Protein AF-A0A8H3GK31-F1 (afdb_monomer)

Mean predicted aligned error: 11.99 Å

Foldseek 3Di:
DPPLVVQQDQDPLDDDPVDDPVVNVVSVVVVVVCPPDRDDSVVSCCVVCNCVNPCVPVLVCLQDDDQDPDDDDDDDDDPPDDPDPQFADHLASDGCSVNCVVVVVCCVPAVVDPVQDDPPPVVGGDPDDDQPDCRHVVVCVVVVVVSVSVVSVVVSVVLNCCLVPNDPVSVVVSVSDPDDD

Secondary structure (DSSP, 8-state):
--SSGGGTSPP--S--TTS-HHHHHHHHHHHHHTTT----HHHHHIIIIIIIIITTTTHHHHT-----------PPPPTTTS-----PPTTSS--HHHHHHHHHHHIIIIIS-TT---SS-GGG--------SIIIIIHHHHTTHHHHHHHHHHHHHHHHHHHHHS-HHHHHHTT-S----

Radius of gyration: 21.9 Å; Cα contacts (8 Å, |Δi|>4): 111; chains: 1; bounding box: 52×61×49 Å

Sequence (181 aa):
MKLLGKYTELFPTGSNPALSLTTLTQNQEIESALTGSEYNPLVRWIVLEGIDGWWAEERKEWTTCPQSTMGDKTDQKVLGLEKGPCKDLIGVPVCPYHWAQPSHQLLCDFIWRSNFVGVEDPEDAIYEIEINIPEYAGRIRNENMVEKQLAPGEIRLAEVLNAVLGSEEEKRSSGVLRGVY

Organism: NCBI:txid456999

InterPro domains:
  IPR008947 Phospholipase C/P1 nuclease domain superfamily [G3DSA:1.10.575.10] (19-176)

Solvent-accessible surface area (backbone atoms only — not comparable to full-atom values): 11446 Å² total; per-residue (Å²): 140,77,70,54,64,77,34,69,57,83,69,71,61,66,98,45,99,91,56,53,72,69,58,34,52,52,34,39,54,52,54,63,77,45,70,91,57,91,71,57,36,64,59,48,42,43,46,55,55,34,50,68,42,82,34,45,76,59,55,73,56,57,73,62,67,90,74,76,87,74,91,80,81,95,70,92,76,67,92,89,81,62,91,63,80,91,64,58,61,76,97,51,91,56,45,67,49,72,66,40,50,64,56,51,51,49,36,62,75,58,71,57,48,86,85,70,40,34,87,89,42,74,90,67,39,66,85,82,72,85,55,90,37,66,85,49,46,41,45,41,63,75,67,39,49,66,59,64,54,46,54,49,50,52,52,41,48,53,52,37,46,40,56,72,71,40,52,76,66,53,14,41,76,69,60,63,49,72,79,86,124

pLDDT: mean 75.87, std 15.31, range [31.84, 94.44]

Structure (mmCIF, N/CA/C/O backbone):
data_AF-A0A8H3GK31-F1
#
_entry.id   AF-A0A8H3GK31-F1
#
loop_
_atom_site.group_PDB
_atom_site.id
_atom_site.type_symbol
_atom_site.label_atom_id
_atom_site.label_alt_id
_atom_site.label_comp_id
_atom_site.label_asy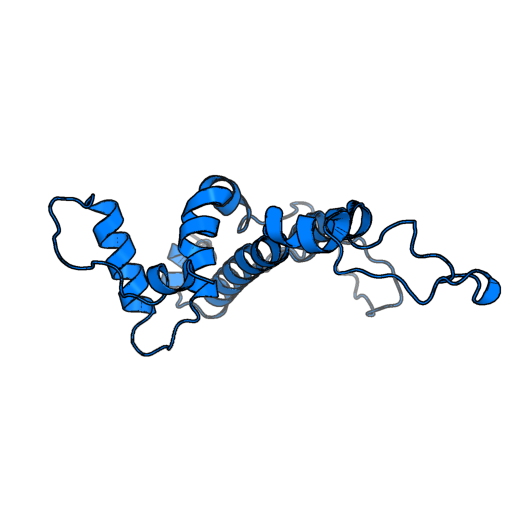m_id
_atom_site.label_entity_id
_atom_site.label_seq_id
_atom_site.pdbx_PDB_ins_code
_atom_site.Cartn_x
_atom_site.Cartn_y
_atom_site.Cartn_z
_atom_site.occupancy
_atom_site.B_iso_or_equiv
_atom_site.auth_seq_id
_atom_site.auth_comp_id
_atom_site.auth_asym_id
_atom_site.auth_atom_id
_atom_site.pdbx_PDB_model_num
ATOM 1 N N . MET A 1 1 ? 14.497 16.789 0.019 1.00 42.31 1 MET A N 1
ATOM 2 C CA . MET A 1 1 ? 14.682 16.439 1.448 1.00 42.31 1 MET A CA 1
ATOM 3 C C . MET A 1 1 ? 14.238 17.567 2.406 1.00 42.31 1 MET A C 1
ATOM 5 O O . MET A 1 1 ? 14.851 17.762 3.441 1.00 42.31 1 MET A O 1
ATOM 9 N N . LYS A 1 2 ? 13.162 18.311 2.085 1.00 45.69 2 LYS A N 1
ATOM 10 C CA . LYS A 1 2 ? 12.521 19.317 2.970 1.00 45.69 2 LYS A CA 1
ATOM 11 C C . LYS A 1 2 ? 11.151 18.862 3.505 1.00 45.69 2 LYS A C 1
ATOM 13 O O . LYS A 1 2 ? 10.568 19.543 4.334 1.00 45.69 2 LYS A O 1
ATOM 18 N N . LEU A 1 3 ? 10.647 17.721 3.028 1.00 50.72 3 LEU A N 1
ATOM 19 C CA . LEU A 1 3 ? 9.311 17.210 3.350 1.00 50.72 3 LEU A CA 1
ATOM 20 C C . LEU A 1 3 ? 9.258 16.423 4.669 1.00 50.72 3 LEU A C 1
ATOM 22 O O . LEU A 1 3 ? 8.179 16.259 5.212 1.00 50.72 3 LEU A O 1
ATOM 26 N N . LEU A 1 4 ? 10.399 15.981 5.210 1.00 53.44 4 LEU A N 1
ATOM 27 C CA . LEU A 1 4 ? 10.442 15.114 6.397 1.00 53.44 4 LEU A CA 1
ATOM 28 C C . LEU A 1 4 ? 10.096 15.839 7.710 1.00 53.44 4 LEU A C 1
ATOM 30 O O . LEU A 1 4 ? 9.585 15.194 8.614 1.00 53.44 4 LEU A O 1
ATOM 34 N N . GLY A 1 5 ? 10.301 17.160 7.803 1.00 60.50 5 GLY A N 1
ATOM 35 C CA . GLY A 1 5 ? 10.036 17.919 9.038 1.00 60.50 5 GLY A CA 1
ATOM 36 C C . GLY A 1 5 ? 8.556 17.943 9.445 1.00 60.50 5 GLY A C 1
ATOM 37 O O . GLY A 1 5 ? 8.234 17.814 10.619 1.00 60.50 5 GLY A O 1
ATOM 38 N N . LYS A 1 6 ? 7.640 17.997 8.465 1.00 68.31 6 LYS A N 1
ATOM 39 C CA . LYS A 1 6 ? 6.186 17.926 8.712 1.00 68.31 6 LYS A CA 1
ATOM 40 C C . LYS A 1 6 ? 5.778 16.596 9.361 1.00 68.31 6 LYS A C 1
ATOM 42 O O . LYS A 1 6 ? 4.775 16.538 10.061 1.00 68.31 6 LYS A O 1
ATOM 47 N N . TYR A 1 7 ? 6.549 15.535 9.123 1.00 73.50 7 TYR A N 1
ATOM 48 C CA . TYR A 1 7 ? 6.219 14.176 9.548 1.00 73.50 7 TYR A CA 1
ATOM 49 C C . TYR A 1 7 ? 7.059 13.690 10.740 1.00 73.50 7 TYR A C 1
ATOM 51 O O . TYR A 1 7 ? 6.991 12.520 11.106 1.00 73.50 7 TYR A O 1
ATOM 59 N N . THR A 1 8 ? 7.836 14.581 11.358 1.00 72.00 8 THR A N 1
ATOM 60 C CA . THR A 1 8 ? 8.562 14.324 12.614 1.00 72.00 8 THR A CA 1
ATOM 61 C C . THR A 1 8 ? 7.891 14.949 13.836 1.00 72.00 8 THR A C 1
ATOM 63 O O . THR A 1 8 ? 8.221 14.588 14.960 1.00 72.00 8 THR A O 1
ATOM 66 N N . GLU A 1 9 ? 6.981 15.904 13.640 1.00 75.06 9 GLU A N 1
ATOM 67 C CA . GLU A 1 9 ? 6.327 16.648 14.724 1.00 75.06 9 GLU A CA 1
ATOM 68 C C . GLU A 1 9 ? 5.040 15.961 15.181 1.00 75.06 9 GLU A C 1
ATOM 70 O O . GLU A 1 9 ? 4.323 15.414 14.350 1.00 75.06 9 GLU A O 1
ATOM 75 N N . LEU A 1 10 ? 4.737 16.016 16.484 1.00 75.12 10 LEU A N 1
ATOM 76 C CA . LEU A 1 10 ? 3.495 15.491 17.068 1.00 75.12 10 LEU A CA 1
ATOM 77 C C . LEU A 1 10 ? 2.260 16.195 16.491 1.00 75.12 10 LEU A C 1
ATOM 79 O O . LEU A 1 10 ? 2.274 17.404 16.241 1.00 75.12 10 LEU A O 1
ATOM 83 N N . PHE A 1 11 ? 1.159 15.458 16.339 1.00 75.00 11 PHE A N 1
ATOM 84 C CA . PHE A 1 11 ? -0.098 16.043 15.906 1.00 75.00 11 PHE A CA 1
ATOM 85 C C . PHE A 1 11 ? -0.670 16.912 17.024 1.00 75.00 11 PHE A C 1
ATOM 87 O O . PHE A 1 11 ? -0.533 16.594 18.208 1.00 75.00 11 PHE A O 1
ATOM 94 N N . PRO A 1 12 ? -1.371 17.998 16.670 1.00 77.56 12 PRO A N 1
ATOM 95 C CA . PRO A 1 12 ? -2.138 18.753 17.642 1.00 77.56 12 PRO A CA 1
ATOM 96 C C . PRO A 1 12 ? -3.263 17.874 18.210 1.00 77.56 12 PRO A C 1
ATOM 98 O O . PRO A 1 12 ? -4.244 17.578 17.526 1.00 77.56 12 PRO A O 1
ATOM 101 N N . THR A 1 13 ? -3.106 17.474 19.472 1.00 75.75 13 THR A N 1
ATOM 102 C CA . THR A 1 13 ? -4.090 16.718 20.273 1.00 75.75 13 THR A CA 1
ATOM 103 C C . THR A 1 13 ? -4.895 17.607 21.226 1.00 75.75 13 THR A C 1
ATOM 105 O O . THR A 1 13 ? -5.870 17.155 21.830 1.00 75.75 13 THR A O 1
ATOM 108 N N . GLY A 1 14 ? -4.499 18.877 21.362 1.00 73.38 14 GLY A N 1
ATOM 109 C CA . GLY A 1 14 ? -5.204 19.896 22.139 1.00 73.38 14 GLY A CA 1
ATOM 110 C C . GLY A 1 14 ? -6.331 20.564 21.349 1.00 73.38 14 GLY A C 1
ATOM 111 O O . GLY A 1 14 ? -6.287 20.642 20.121 1.00 73.38 14 GLY A O 1
ATOM 112 N N . SER A 1 15 ? -7.336 21.083 22.059 1.00 65.19 15 SER A N 1
ATOM 113 C CA . SER A 1 15 ? -8.441 21.836 21.464 1.00 65.19 15 SER A CA 1
ATOM 114 C C . SER A 1 15 ? -7.919 23.064 20.709 1.00 65.19 15 SER A C 1
ATOM 116 O O . SER A 1 15 ? -7.432 24.027 21.299 1.00 65.19 15 SER A O 1
ATOM 118 N N . ASN A 1 16 ? -8.022 23.026 19.380 1.00 70.88 16 ASN A N 1
ATOM 119 C CA . ASN A 1 16 ? -7.615 24.108 18.490 1.00 70.88 16 ASN A CA 1
ATOM 120 C C . ASN A 1 16 ? -8.837 24.574 17.681 1.00 70.88 16 ASN A C 1
ATOM 122 O O . ASN A 1 16 ? -9.458 23.740 17.022 1.00 70.88 16 ASN A O 1
ATOM 126 N N . PRO A 1 17 ? -9.181 25.876 17.677 1.00 67.31 17 PRO A N 1
ATOM 127 C CA . PRO A 1 17 ? -10.322 26.396 16.918 1.00 67.31 17 PRO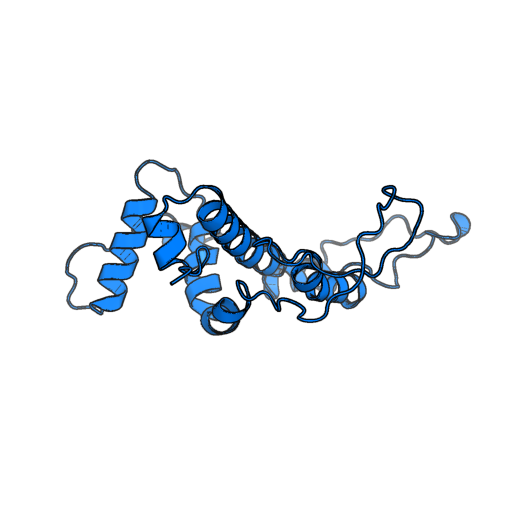 A CA 1
ATOM 128 C C . PRO A 1 17 ? -10.220 26.191 15.396 1.00 67.31 17 PRO A C 1
ATOM 130 O O . PRO A 1 17 ? -11.216 26.357 14.699 1.00 67.31 17 PRO A O 1
ATOM 133 N N . ALA A 1 18 ? -9.046 25.828 14.874 1.00 70.19 18 ALA A N 1
ATOM 134 C CA . ALA A 1 18 ? -8.838 25.513 13.461 1.00 70.19 18 ALA A CA 1
ATOM 135 C C . ALA A 1 18 ? -9.099 24.037 13.087 1.00 70.19 18 ALA A C 1
ATOM 137 O O . ALA A 1 18 ? -9.086 23.712 11.901 1.00 70.19 18 ALA A O 1
ATOM 138 N N . LEU A 1 19 ? -9.303 23.137 14.058 1.00 73.56 19 LEU A N 1
ATOM 139 C CA . LEU A 1 19 ? -9.471 21.699 13.815 1.00 73.56 19 LEU A CA 1
ATOM 140 C C . LEU A 1 19 ? -10.919 21.260 14.025 1.00 73.56 19 LEU A C 1
ATOM 142 O O . LEU A 1 19 ? -11.575 21.649 14.990 1.00 73.56 19 LEU A O 1
ATOM 146 N N . SER A 1 20 ? -11.407 20.403 13.126 1.00 83.00 20 SER A N 1
ATOM 147 C CA . SER A 1 20 ? -12.697 19.739 13.308 1.00 83.00 20 SER A CA 1
ATOM 148 C C . SER A 1 20 ? -12.630 18.745 14.474 1.00 83.00 20 SER A C 1
ATOM 150 O O . SER A 1 20 ? -11.572 18.171 14.746 1.00 83.00 20 SER A O 1
ATOM 152 N N . LEU A 1 21 ? -13.760 18.509 15.148 1.00 81.50 21 LEU A N 1
ATOM 153 C CA . LEU A 1 21 ? -13.832 17.559 16.265 1.00 81.50 21 LEU A CA 1
ATOM 154 C C . LEU A 1 21 ? -13.406 16.143 15.842 1.00 81.50 21 LEU A C 1
ATOM 156 O O . LEU A 1 21 ? -12.695 15.476 16.581 1.00 81.50 21 LEU A O 1
ATOM 160 N N . THR A 1 22 ? -13.769 15.719 14.629 1.00 81.12 22 THR A N 1
ATOM 161 C CA . THR A 1 22 ? -13.378 14.420 14.064 1.00 81.12 22 THR A CA 1
ATOM 162 C C . THR A 1 22 ? -11.870 14.309 13.859 1.00 81.12 22 THR A C 1
ATOM 164 O O . THR A 1 22 ? -11.279 13.296 14.217 1.00 81.12 22 THR A O 1
ATOM 167 N N . THR A 1 23 ? -11.228 15.366 13.354 1.00 81.25 23 THR A N 1
ATOM 168 C CA . THR A 1 23 ? -9.765 15.401 13.190 1.00 81.25 23 THR A CA 1
ATOM 169 C C . THR A 1 23 ? -9.053 15.401 14.542 1.00 81.25 23 THR A C 1
ATOM 171 O O . THR A 1 23 ? -8.000 14.790 14.685 1.00 81.25 23 THR A O 1
ATOM 174 N N . LEU A 1 24 ? -9.624 16.064 15.552 1.00 82.88 24 LEU A N 1
ATOM 175 C CA . LEU A 1 24 ? -9.059 16.079 16.899 1.00 82.88 24 LEU A CA 1
ATOM 176 C C . LEU A 1 24 ? -9.078 14.683 17.533 1.00 82.88 24 LEU A C 1
ATOM 178 O O . LEU A 1 24 ? -8.056 14.250 18.058 1.00 82.88 24 LEU A O 1
ATOM 182 N N . THR A 1 25 ? -10.210 13.979 17.456 1.00 82.50 25 THR A N 1
ATOM 183 C CA . THR A 1 25 ? -10.335 12.607 17.969 1.00 82.50 25 THR A CA 1
ATOM 184 C C . THR A 1 25 ? -9.378 11.663 17.249 1.00 82.50 25 THR A C 1
ATOM 186 O O . THR A 1 25 ? -8.636 10.941 17.905 1.00 82.50 25 THR A O 1
ATOM 189 N N . GLN A 1 26 ? -9.299 11.749 15.919 1.00 81.31 26 GLN A N 1
ATOM 190 C CA . GLN A 1 26 ? -8.356 10.960 15.127 1.00 81.31 26 GLN A CA 1
ATOM 191 C C . GLN A 1 26 ? -6.899 11.219 15.540 1.00 81.31 26 GLN A C 1
ATOM 193 O O . GLN A 1 26 ? -6.144 10.279 15.767 1.00 81.31 26 GLN A O 1
ATOM 198 N N . ASN A 1 27 ? -6.493 12.484 15.691 1.00 82.62 27 ASN A N 1
ATOM 199 C CA . ASN A 1 27 ? -5.135 12.825 16.124 1.00 82.62 27 ASN A CA 1
ATOM 200 C C . ASN A 1 27 ? -4.825 12.277 17.522 1.00 82.62 27 ASN A C 1
ATOM 202 O O . ASN A 1 27 ? -3.707 11.837 17.770 1.00 82.62 27 ASN A O 1
ATOM 206 N N . GLN A 1 28 ? -5.795 12.318 18.438 1.00 83.56 28 GLN A N 1
ATOM 207 C CA . GLN A 1 28 ? -5.643 11.767 19.785 1.00 83.56 28 GLN A CA 1
ATOM 208 C C . GLN A 1 28 ? -5.476 10.248 19.756 1.00 83.56 28 GLN A C 1
ATOM 210 O O . GLN A 1 28 ? -4.584 9.734 20.425 1.00 83.56 28 GLN A O 1
ATOM 215 N N . GLU A 1 29 ? -6.286 9.546 18.964 1.00 81.19 29 GLU A N 1
ATOM 216 C CA . GLU A 1 29 ? -6.174 8.098 18.777 1.00 81.19 29 GLU A CA 1
ATOM 217 C C . GLU A 1 29 ? -4.809 7.726 18.198 1.00 81.19 29 GLU A C 1
ATOM 219 O O . GLU A 1 29 ? -4.110 6.899 18.787 1.00 81.19 29 GLU A O 1
ATOM 224 N N . ILE A 1 30 ? -4.387 8.406 17.125 1.00 76.12 30 ILE A N 1
ATOM 225 C CA . ILE A 1 30 ? -3.070 8.209 16.518 1.00 76.12 30 ILE A CA 1
ATOM 226 C C . ILE A 1 30 ? -1.982 8.433 17.573 1.00 76.12 30 ILE A C 1
ATOM 228 O O . ILE A 1 30 ? -1.264 7.500 17.901 1.00 76.12 30 ILE A O 1
ATOM 232 N N . GLU A 1 31 ? -1.880 9.612 18.188 1.00 79.88 31 GLU A N 1
ATOM 233 C CA . GLU A 1 31 ? -0.788 9.898 19.134 1.00 79.88 31 GLU A CA 1
ATOM 234 C C . GLU A 1 31 ? -0.810 9.004 20.392 1.00 79.88 31 GLU A C 1
ATOM 236 O O . GLU A 1 31 ? 0.246 8.677 20.942 1.00 79.88 31 GLU A O 1
ATOM 241 N N . SER A 1 32 ? -1.986 8.534 20.827 1.00 82.38 32 SER A N 1
ATOM 242 C CA . SER A 1 32 ? -2.095 7.571 21.932 1.00 82.38 32 SER A CA 1
ATOM 243 C C . SER A 1 32 ? -1.496 6.207 21.581 1.00 82.38 32 SER A C 1
ATOM 245 O O . SER A 1 32 ? -0.787 5.622 22.400 1.00 82.38 32 SER A O 1
ATOM 247 N N . ALA A 1 33 ? -1.696 5.741 20.345 1.00 71.81 33 ALA A N 1
ATOM 248 C CA . ALA A 1 33 ? -1.100 4.510 19.835 1.00 71.81 33 ALA A CA 1
ATOM 249 C C . ALA A 1 33 ? 0.413 4.645 19.577 1.00 71.81 33 ALA A C 1
ATOM 251 O O . ALA A 1 33 ? 1.114 3.639 19.496 1.00 71.81 33 ALA A O 1
ATOM 252 N N . LEU A 1 34 ? 0.924 5.877 19.465 1.00 72.50 34 LEU A N 1
ATOM 253 C CA . LEU A 1 34 ? 2.320 6.179 19.127 1.00 72.50 34 LEU A CA 1
ATOM 254 C C . LEU A 1 34 ? 3.216 6.493 20.339 1.00 72.50 34 LEU A C 1
ATOM 256 O O . LEU A 1 34 ? 4.420 6.725 20.181 1.00 72.50 34 LEU A O 1
ATOM 260 N N . THR A 1 35 ? 2.666 6.503 21.557 1.00 63.25 35 THR A N 1
ATOM 261 C CA . THR A 1 35 ? 3.405 6.917 22.760 1.00 63.25 35 THR A CA 1
ATOM 262 C C . THR A 1 35 ? 4.571 5.960 23.063 1.00 63.25 35 THR A C 1
ATOM 264 O O . THR A 1 35 ? 4.364 4.811 23.441 1.00 63.25 35 THR A O 1
ATOM 267 N N . GLY A 1 36 ? 5.815 6.448 22.937 1.00 62.69 36 GLY A N 1
ATOM 268 C CA . GLY A 1 36 ? 7.044 5.712 23.287 1.00 62.69 36 GLY A CA 1
ATOM 269 C C . GLY A 1 36 ? 7.791 5.054 22.119 1.00 62.69 36 GLY A C 1
ATOM 270 O O . GLY A 1 36 ? 8.854 4.477 22.339 1.00 62.69 36 GLY A O 1
ATOM 271 N N . SER A 1 37 ? 7.284 5.163 20.888 1.00 60.09 37 SER A N 1
ATOM 272 C CA . SER A 1 37 ? 7.971 4.692 19.677 1.00 60.09 37 SER A CA 1
ATOM 273 C C . SER A 1 37 ? 8.587 5.852 18.888 1.00 60.09 37 SER A C 1
ATOM 275 O O . SER A 1 37 ? 7.906 6.838 18.614 1.00 60.09 37 SER A O 1
ATOM 277 N N . GLU A 1 38 ? 9.859 5.742 18.485 1.00 63.44 38 GLU A N 1
ATOM 278 C CA . GLU A 1 38 ? 10.446 6.645 17.485 1.00 63.44 38 GLU A CA 1
ATOM 279 C C . GLU A 1 38 ? 9.815 6.339 16.126 1.00 63.44 38 GLU A C 1
ATOM 281 O O . GLU A 1 38 ? 10.217 5.407 15.426 1.00 63.44 38 GLU A O 1
ATOM 286 N N . TYR A 1 39 ? 8.774 7.085 15.762 1.00 64.56 39 TYR A N 1
ATOM 287 C CA . TYR A 1 39 ? 8.126 6.853 14.483 1.00 64.56 39 TYR A CA 1
ATOM 288 C C . TYR A 1 39 ? 9.002 7.344 13.336 1.00 64.56 39 TYR A C 1
ATOM 290 O O . TYR A 1 39 ? 9.454 8.491 13.306 1.00 64.56 39 TYR A O 1
ATOM 298 N N . ASN A 1 40 ? 9.212 6.463 12.360 1.00 75.75 40 ASN A N 1
ATOM 299 C CA . ASN A 1 40 ? 9.896 6.819 11.131 1.00 75.75 40 ASN A CA 1
ATOM 300 C C . ASN A 1 40 ? 9.014 7.824 10.360 1.00 75.75 40 ASN A C 1
ATOM 302 O O . ASN A 1 40 ? 7.846 7.520 10.093 1.00 75.75 40 ASN A O 1
ATOM 306 N N . PRO A 1 41 ? 9.545 8.993 9.961 1.00 83.12 41 PRO A N 1
ATOM 307 C CA . PRO A 1 41 ? 8.801 9.998 9.198 1.00 83.12 41 PRO A CA 1
ATOM 308 C C . PRO A 1 41 ? 8.114 9.458 7.937 1.00 83.12 41 PRO A C 1
ATOM 310 O O . PRO A 1 41 ? 7.099 10.003 7.508 1.00 83.12 41 PRO A O 1
ATOM 313 N N . LEU A 1 42 ? 8.646 8.379 7.353 1.00 83.88 42 LEU A N 1
ATOM 314 C CA . LEU A 1 42 ? 8.030 7.678 6.232 1.00 83.88 42 LEU A CA 1
ATOM 315 C C . LEU A 1 42 ? 6.663 7.091 6.599 1.00 83.88 42 LEU A C 1
ATOM 317 O O . LEU A 1 42 ? 5.711 7.280 5.852 1.00 83.88 42 LEU A O 1
ATOM 321 N N . VAL A 1 43 ? 6.536 6.425 7.748 1.00 83.56 43 VAL A N 1
ATOM 322 C CA . VAL A 1 43 ? 5.270 5.785 8.144 1.00 83.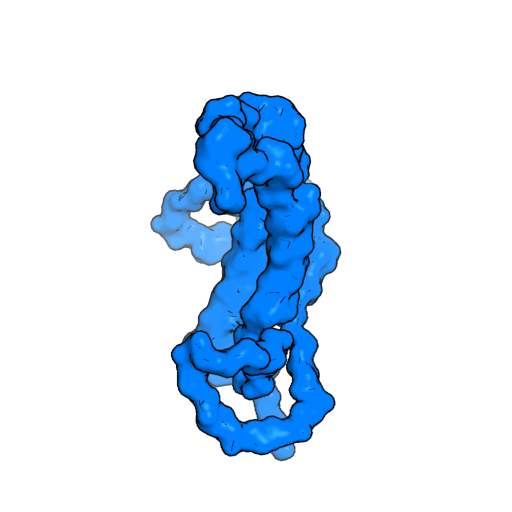56 43 VAL A CA 1
ATOM 323 C C . VAL A 1 43 ? 4.202 6.849 8.372 1.00 83.56 43 VAL A C 1
ATOM 325 O O . VAL A 1 43 ? 3.084 6.733 7.882 1.00 83.56 43 VAL A O 1
ATOM 328 N N . ARG A 1 44 ? 4.561 7.953 9.034 1.00 83.44 44 ARG A N 1
ATOM 329 C CA . ARG A 1 44 ? 3.631 9.066 9.257 1.00 83.44 44 ARG A CA 1
ATOM 330 C C . ARG A 1 44 ? 3.192 9.727 7.950 1.00 83.44 44 ARG A C 1
ATOM 332 O O . ARG A 1 44 ? 2.031 10.104 7.815 1.00 83.44 44 ARG A O 1
ATOM 339 N N . TRP A 1 45 ? 4.098 9.843 6.982 1.00 87.19 45 TRP A N 1
ATOM 340 C CA . TRP A 1 45 ? 3.757 10.314 5.643 1.00 87.19 45 TRP A CA 1
ATOM 341 C C . TRP A 1 45 ? 2.792 9.361 4.921 1.00 87.19 45 TRP A C 1
ATOM 343 O O . TRP A 1 45 ? 1.796 9.825 4.368 1.00 87.19 45 TRP A O 1
ATOM 353 N N . ILE A 1 46 ? 3.033 8.046 4.989 1.00 89.56 46 ILE A N 1
ATOM 354 C CA . ILE A 1 46 ? 2.150 7.021 4.409 1.00 89.56 46 ILE A CA 1
ATOM 355 C C . ILE A 1 46 ? 0.755 7.080 5.034 1.00 89.56 46 ILE A C 1
ATOM 357 O O . ILE A 1 46 ? -0.230 7.047 4.302 1.00 89.56 46 ILE A O 1
ATOM 361 N N . VAL A 1 47 ? 0.650 7.193 6.361 1.00 86.69 47 VAL A N 1
ATOM 362 C CA . VAL A 1 47 ? -0.645 7.256 7.055 1.00 86.69 47 VAL A CA 1
ATOM 363 C C . VAL A 1 47 ? -1.429 8.501 6.636 1.00 86.69 47 VAL A C 1
ATOM 365 O O . VAL A 1 47 ? -2.560 8.379 6.176 1.00 86.69 47 VAL A O 1
ATOM 368 N N . LEU A 1 48 ? -0.822 9.689 6.724 1.00 85.06 48 LEU A N 1
ATOM 369 C CA . LEU A 1 48 ? -1.538 10.944 6.475 1.00 85.06 48 LEU A CA 1
ATOM 370 C C . LEU A 1 48 ? -1.854 11.193 5.003 1.00 85.06 48 LEU A C 1
ATOM 372 O O . LEU A 1 48 ? -2.982 11.520 4.653 1.00 85.06 48 LEU A O 1
ATOM 376 N N . GLU A 1 49 ? -0.833 11.135 4.151 1.00 90.12 49 GLU A N 1
ATOM 377 C CA . GLU A 1 49 ? -0.966 11.537 2.751 1.00 90.12 49 GLU A CA 1
ATOM 378 C C . GLU A 1 49 ? -1.440 10.354 1.898 1.00 90.12 49 GLU A C 1
ATOM 380 O O . GLU A 1 49 ? -2.184 10.538 0.937 1.00 90.12 49 GLU A O 1
ATOM 385 N N . GLY A 1 50 ? -1.051 9.132 2.273 1.00 91.62 50 GLY A N 1
ATOM 386 C CA . GLY A 1 50 ? -1.451 7.902 1.598 1.00 91.62 50 GLY A CA 1
ATOM 387 C C . GLY A 1 50 ? -2.806 7.384 2.075 1.00 91.62 50 GLY A C 1
ATOM 388 O O . GLY A 1 50 ? -3.801 7.521 1.369 1.00 91.62 50 GLY A O 1
ATOM 389 N N . ILE A 1 51 ? -2.848 6.761 3.256 1.00 90.94 51 ILE A N 1
ATOM 390 C CA . ILE A 1 51 ? -4.014 6.018 3.769 1.00 90.94 51 ILE A CA 1
ATOM 391 C C . ILE A 1 51 ? -5.223 6.936 3.977 1.00 90.94 51 ILE A C 1
ATOM 393 O O . ILE A 1 51 ? -6.321 6.606 3.532 1.00 90.94 51 ILE A O 1
ATOM 397 N N . ASP A 1 52 ? -5.028 8.081 4.628 1.00 86.00 52 ASP A N 1
ATOM 398 C CA . ASP A 1 52 ? -6.091 9.060 4.884 1.00 86.00 52 ASP A CA 1
ATOM 399 C C . ASP A 1 52 ? -6.273 10.081 3.753 1.00 86.00 52 ASP A C 1
ATOM 401 O O . ASP A 1 52 ? -7.279 10.792 3.721 1.00 86.00 52 ASP A O 1
ATOM 405 N N . GLY A 1 53 ? -5.332 10.132 2.810 1.00 90.19 53 GLY A N 1
ATOM 406 C CA . GLY A 1 53 ? -5.368 11.009 1.645 1.00 90.19 53 GLY A CA 1
ATOM 407 C C . GLY A 1 53 ? -5.700 10.248 0.365 1.00 90.19 53 GLY A C 1
ATOM 408 O O . GLY A 1 53 ? -6.859 9.939 0.085 1.00 90.19 53 GLY A O 1
ATOM 409 N N . TRP A 1 54 ? -4.677 9.969 -0.444 1.00 92.06 54 TRP A N 1
ATOM 410 C CA . TRP A 1 54 ? -4.816 9.454 -1.812 1.00 92.06 54 TRP A CA 1
ATOM 411 C C . TRP A 1 54 ? -5.574 8.129 -1.919 1.00 92.06 54 TRP A C 1
ATOM 413 O O . TRP A 1 54 ? -6.184 7.862 -2.951 1.00 92.06 54 TRP A O 1
ATOM 423 N N . TRP A 1 55 ? -5.535 7.299 -0.878 1.00 94.25 55 TRP A N 1
ATOM 424 C CA . TRP A 1 55 ? -6.104 5.951 -0.872 1.00 94.25 55 TRP A CA 1
ATOM 425 C C . TRP A 1 55 ? -7.304 5.797 0.063 1.00 94.25 55 TRP A C 1
ATOM 427 O O . TRP A 1 55 ? -7.748 4.674 0.306 1.00 94.25 55 TRP A O 1
ATOM 437 N N . ALA A 1 56 ? -7.854 6.904 0.564 1.00 89.69 56 ALA A N 1
ATOM 438 C CA . ALA A 1 56 ? -8.923 6.893 1.558 1.00 89.69 56 ALA A CA 1
ATOM 439 C C . ALA A 1 56 ? -10.170 6.105 1.120 1.00 89.69 56 ALA A C 1
ATOM 441 O O . ALA A 1 56 ? -10.810 5.467 1.964 1.00 89.69 56 ALA A O 1
ATOM 442 N N . GLU A 1 57 ? -10.496 6.132 -0.178 1.00 90.06 57 GLU A N 1
ATOM 443 C CA . GLU A 1 57 ? -11.631 5.394 -0.745 1.00 90.06 57 GLU A CA 1
ATOM 444 C C . GLU A 1 57 ? -11.319 3.911 -0.971 1.00 90.06 57 GLU A C 1
ATOM 446 O O . GLU A 1 57 ? -12.130 3.057 -0.621 1.00 90.06 57 GLU A O 1
ATOM 451 N N . GLU A 1 58 ? -10.124 3.591 -1.472 1.00 89.94 58 GLU A N 1
ATOM 452 C CA . GLU A 1 58 ? -9.699 2.207 -1.729 1.00 89.94 58 GLU A CA 1
ATOM 453 C C . GLU A 1 58 ? -9.497 1.403 -0.439 1.00 89.94 58 GLU A C 1
ATOM 455 O O . GLU A 1 58 ? -9.694 0.189 -0.412 1.00 89.94 58 GLU A O 1
ATOM 460 N N . ARG A 1 59 ? -9.132 2.079 0.656 1.00 87.38 59 ARG A N 1
ATOM 461 C CA . ARG A 1 59 ? -8.875 1.468 1.965 1.00 87.38 59 ARG A CA 1
ATOM 462 C C . ARG A 1 59 ? -9.993 0.539 2.438 1.00 87.38 59 ARG A C 1
ATOM 464 O O . ARG A 1 59 ? -9.701 -0.470 3.071 1.00 87.38 59 ARG A O 1
ATOM 471 N N . LYS A 1 60 ? -11.258 0.866 2.148 1.00 83.94 60 LYS A N 1
ATOM 472 C CA . LYS A 1 60 ? -12.423 0.065 2.574 1.00 83.94 60 LYS A CA 1
ATOM 473 C C . LYS A 1 60 ? -12.404 -1.346 1.977 1.00 83.94 60 LYS A C 1
ATOM 475 O O . LYS A 1 60 ? -12.918 -2.281 2.579 1.00 83.94 60 LYS A O 1
ATOM 480 N N . GLU A 1 61 ? -11.805 -1.499 0.802 1.00 86.25 61 GLU A N 1
ATOM 481 C CA . GLU A 1 61 ? -11.735 -2.769 0.083 1.00 86.25 61 GLU A CA 1
ATOM 482 C C . GLU A 1 61 ? -10.514 -3.597 0.500 1.00 86.25 61 GLU A C 1
ATOM 484 O O . GLU A 1 61 ? -10.500 -4.810 0.311 1.00 86.25 61 GLU A O 1
ATOM 489 N N . TRP A 1 62 ? -9.494 -2.982 1.110 1.00 87.19 62 TRP A N 1
ATOM 490 C CA . TRP A 1 62 ? -8.235 -3.660 1.440 1.00 87.19 62 TRP A CA 1
ATOM 491 C C . TRP A 1 62 ? -8.388 -4.800 2.445 1.00 87.19 62 TRP A C 1
ATOM 493 O O . TRP A 1 62 ? -7.638 -5.776 2.354 1.00 87.19 62 TRP A O 1
ATOM 503 N N . THR A 1 63 ? -9.347 -4.662 3.359 1.00 82.56 63 THR A N 1
ATOM 504 C CA . THR 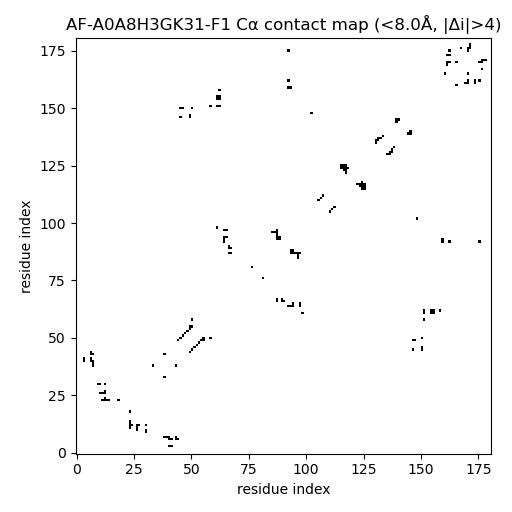A 1 63 ? -9.716 -5.623 4.408 1.00 82.56 63 THR A CA 1
ATOM 505 C C . THR A 1 63 ? -10.780 -6.620 3.947 1.00 82.56 63 THR A C 1
ATOM 507 O O . THR A 1 63 ? -11.045 -7.632 4.592 1.00 82.56 63 THR A O 1
ATOM 510 N N . THR A 1 64 ? -11.409 -6.377 2.793 1.00 82.94 64 THR A N 1
ATOM 511 C CA . THR A 1 64 ? -12.487 -7.241 2.318 1.00 82.94 64 THR A CA 1
ATOM 512 C C . THR A 1 64 ? -11.920 -8.582 1.865 1.00 82.94 64 THR A C 1
ATOM 514 O O . THR A 1 64 ? -11.005 -8.653 1.044 1.00 82.94 64 THR A O 1
ATOM 517 N N . CYS A 1 65 ? -12.510 -9.663 2.373 1.00 77.12 65 CYS A N 1
ATOM 518 C CA . CYS A 1 65 ? -12.284 -10.995 1.845 1.00 77.12 65 CYS A CA 1
ATOM 519 C C . CYS A 1 65 ? -13.576 -11.599 1.270 1.00 77.12 65 CYS A C 1
ATOM 521 O O . CYS A 1 65 ? -14.527 -11.850 2.022 1.00 77.12 65 CYS A O 1
ATOM 523 N N . PRO A 1 66 ? -13.613 -11.917 -0.037 1.00 74.44 66 PRO A N 1
ATOM 524 C CA . PRO A 1 66 ? -14.706 -12.680 -0.617 1.00 74.44 66 PRO A CA 1
ATOM 525 C C . PRO A 1 66 ? -14.618 -14.143 -0.157 1.00 74.44 66 PRO A C 1
ATOM 527 O O . PRO A 1 66 ? -13.893 -14.956 -0.726 1.00 74.44 66 PRO A O 1
ATOM 530 N N . GLN A 1 67 ? -15.376 -14.505 0.880 1.00 62.38 67 GLN A N 1
ATOM 531 C CA . GLN A 1 67 ? -15.522 -15.905 1.283 1.00 62.38 67 GLN A CA 1
ATOM 532 C C . GLN A 1 67 ? -16.272 -16.664 0.179 1.00 62.38 67 GLN A C 1
ATOM 534 O O . GLN A 1 67 ? -17.457 -16.423 -0.066 1.00 62.38 67 GLN A O 1
ATOM 539 N N . SER A 1 68 ? -15.582 -17.576 -0.511 1.00 48.81 68 SER A N 1
ATOM 540 C CA . SER A 1 68 ? -16.197 -18.413 -1.540 1.00 48.81 68 SER A CA 1
ATOM 541 C C . SER A 1 68 ? -17.199 -19.366 -0.884 1.00 48.81 68 SER A C 1
ATOM 543 O O . SER A 1 68 ? -16.827 -20.297 -0.174 1.00 48.81 68 SER A O 1
ATOM 545 N N . THR A 1 69 ? -18.490 -19.130 -1.098 1.00 46.72 69 THR A N 1
ATOM 546 C CA . THR A 1 69 ? -19.539 -20.076 -0.717 1.00 46.72 69 THR A CA 1
ATOM 547 C C . THR A 1 69 ? -19.726 -21.064 -1.858 1.00 46.72 69 THR A C 1
ATOM 549 O O . THR A 1 69 ? -20.478 -20.772 -2.771 1.00 46.72 69 THR A O 1
ATOM 552 N N . MET A 1 70 ? -19.035 -22.209 -1.828 1.00 40.25 70 MET A N 1
ATOM 553 C CA . MET A 1 70 ? -19.514 -23.501 -2.357 1.00 40.25 70 MET A CA 1
ATOM 554 C C . MET A 1 70 ? -18.606 -24.626 -1.848 1.00 40.25 70 MET A C 1
ATOM 556 O O . MET A 1 70 ? -17.385 -24.558 -1.973 1.00 40.25 70 MET A O 1
ATOM 560 N N . GLY A 1 71 ? -19.216 -25.649 -1.246 1.00 49.66 71 GLY A N 1
ATOM 561 C CA . GLY A 1 71 ? -18.504 -26.816 -0.740 1.00 49.66 71 GLY A CA 1
ATOM 562 C C . GLY A 1 71 ? -17.975 -27.701 -1.862 1.00 49.66 71 GLY A C 1
ATOM 563 O O . GLY A 1 71 ? -18.666 -27.897 -2.853 1.00 49.66 71 GLY A O 1
ATOM 564 N N . ASP A 1 72 ? -16.788 -28.272 -1.678 1.00 40.22 72 ASP A N 1
ATOM 565 C CA . ASP A 1 72 ? -16.535 -29.668 -2.029 1.00 40.22 72 ASP A CA 1
ATOM 566 C C . ASP A 1 72 ? -15.264 -30.178 -1.325 1.00 40.22 72 ASP A C 1
ATOM 568 O O . ASP A 1 72 ? -14.274 -29.462 -1.196 1.00 40.22 72 ASP A O 1
ATOM 572 N N . LYS A 1 73 ? -15.401 -31.417 -0.855 1.00 45.31 73 LYS A N 1
ATOM 573 C CA . LYS A 1 73 ? -14.473 -32.441 -0.343 1.00 45.31 73 LYS A CA 1
ATOM 574 C C . LYS A 1 73 ? -13.104 -32.082 0.254 1.00 45.31 73 LYS A C 1
ATOM 576 O O . LYS A 1 73 ? -12.228 -31.453 -0.330 1.00 45.31 73 LYS A O 1
ATOM 581 N N . THR A 1 74 ? -12.908 -32.680 1.428 1.00 43.31 74 THR A N 1
ATOM 582 C CA . THR A 1 74 ? -11.639 -32.937 2.108 1.00 43.31 74 THR A CA 1
ATOM 583 C C . THR A 1 74 ? -10.747 -33.863 1.279 1.00 43.31 74 THR A C 1
ATOM 585 O O . THR A 1 74 ? -10.764 -35.075 1.482 1.00 43.31 74 THR A O 1
ATOM 588 N N . ASP A 1 75 ? -9.934 -33.297 0.396 1.00 46.47 75 ASP A N 1
ATOM 589 C CA . ASP A 1 75 ? -8.795 -34.008 -0.182 1.00 46.47 75 ASP A CA 1
ATOM 590 C C . ASP A 1 75 ? -7.516 -33.516 0.507 1.00 46.47 75 ASP A C 1
ATOM 592 O O . ASP A 1 75 ? -7.172 -32.331 0.460 1.00 46.47 75 ASP A O 1
ATOM 596 N N . GLN A 1 76 ? -6.822 -34.424 1.199 1.00 50.56 76 GLN A N 1
ATOM 597 C CA . GLN A 1 76 ? -5.487 -34.162 1.733 1.00 50.56 76 GLN A CA 1
ATOM 598 C C . GLN A 1 76 ? -4.536 -33.891 0.564 1.00 50.56 76 GLN A C 1
ATOM 600 O O . GLN A 1 76 ? -4.304 -34.764 -0.268 1.00 50.56 76 GLN A O 1
ATOM 605 N N . LYS A 1 77 ? -3.972 -32.681 0.511 1.00 50.97 77 LYS A N 1
ATOM 606 C CA . LYS A 1 77 ? -3.009 -32.277 -0.518 1.00 50.97 77 LYS A CA 1
ATOM 607 C C . LYS A 1 77 ? -1.590 -32.294 0.028 1.00 50.97 77 LYS A C 1
ATOM 609 O O . LYS A 1 77 ? -1.321 -31.765 1.105 1.00 50.97 77 LYS A O 1
ATOM 614 N N . VAL A 1 78 ? -0.681 -32.870 -0.752 1.00 54.75 78 VAL A N 1
ATOM 615 C CA . VAL A 1 78 ? 0.767 -32.797 -0.530 1.00 54.75 78 VAL A CA 1
ATOM 616 C C . VAL A 1 78 ? 1.272 -31.468 -1.099 1.00 54.75 78 VAL A C 1
ATOM 618 O O . VAL A 1 78 ? 1.005 -31.144 -2.257 1.00 54.75 78 VAL A O 1
ATOM 621 N N . LEU A 1 79 ? 1.985 -30.682 -0.288 1.00 50.97 79 LEU A N 1
ATOM 622 C CA . LEU A 1 79 ? 2.555 -29.397 -0.708 1.00 50.97 79 LEU A CA 1
ATOM 623 C C . LEU A 1 79 ? 3.522 -29.596 -1.891 1.00 50.97 79 LEU A C 1
ATOM 625 O O . LEU A 1 79 ? 4.533 -30.281 -1.757 1.00 50.97 79 LEU A O 1
ATOM 629 N N . GLY A 1 80 ? 3.221 -28.969 -3.034 1.00 56.00 80 GLY A N 1
ATOM 630 C CA . GLY A 1 80 ? 4.169 -28.773 -4.142 1.00 56.00 80 GLY A CA 1
ATOM 631 C C . GLY A 1 80 ? 4.087 -29.732 -5.337 1.00 56.00 80 GLY A C 1
ATOM 632 O O . GLY A 1 80 ? 4.807 -29.505 -6.303 1.00 56.00 80 GLY A O 1
ATOM 633 N N . LEU A 1 81 ? 3.227 -30.758 -5.326 1.00 52.16 81 LEU A N 1
ATOM 634 C CA . LEU A 1 81 ? 3.114 -31.715 -6.448 1.00 52.16 81 LEU A CA 1
ATOM 635 C C . LEU A 1 81 ? 1.863 -31.545 -7.313 1.00 52.16 81 LEU A C 1
ATOM 637 O O . LEU A 1 81 ? 1.871 -31.931 -8.478 1.00 52.16 81 LEU A O 1
ATOM 641 N N . GLU A 1 82 ? 0.817 -30.911 -6.790 1.00 48.81 82 GLU A N 1
ATOM 642 C CA . GLU A 1 82 ? -0.394 -30.635 -7.554 1.00 48.81 82 GLU A CA 1
ATOM 643 C C . GLU A 1 82 ? -0.673 -29.140 -7.546 1.00 48.81 82 GLU A C 1
ATOM 645 O O . GLU A 1 82 ? -0.744 -28.507 -6.489 1.00 48.81 82 GLU A O 1
ATOM 650 N N . LYS A 1 83 ? -0.840 -28.570 -8.745 1.00 50.91 83 LYS A N 1
ATOM 651 C CA . LYS A 1 83 ? -1.317 -27.200 -8.937 1.00 50.91 83 LYS A CA 1
ATOM 652 C C . LYS A 1 83 ? -2.778 -27.164 -8.494 1.00 50.91 83 LYS A C 1
ATOM 654 O O . LYS A 1 83 ? -3.699 -27.262 -9.300 1.00 50.91 83 LYS A O 1
ATOM 659 N N . GLY A 1 84 ? -2.987 -27.117 -7.180 1.00 56.62 84 GLY A N 1
ATOM 660 C CA . GLY A 1 84 ? -4.299 -26.895 -6.603 1.00 56.62 84 GLY A CA 1
ATOM 661 C C . GLY A 1 84 ? -4.886 -25.612 -7.192 1.00 56.62 84 GLY A C 1
ATOM 662 O O . GLY A 1 84 ? -4.129 -24.706 -7.550 1.00 56.62 84 GLY A O 1
ATOM 663 N N . PRO A 1 85 ? -6.217 -25.513 -7.325 1.00 63.34 85 PRO A N 1
ATOM 664 C CA . PRO A 1 85 ? -6.812 -24.258 -7.739 1.00 63.34 85 PRO A CA 1
ATOM 665 C C . PRO A 1 85 ? -6.376 -23.192 -6.732 1.00 63.34 85 PRO A C 1
ATOM 667 O O . PRO A 1 85 ? -6.576 -23.376 -5.531 1.00 63.34 85 PRO A O 1
ATOM 670 N N . CYS A 1 86 ? -5.738 -22.126 -7.219 1.00 64.12 86 CYS A N 1
ATOM 671 C CA . CYS A 1 86 ? -5.373 -20.983 -6.396 1.00 64.12 86 CYS A CA 1
ATOM 672 C C . CYS A 1 86 ? -6.678 -20.360 -5.882 1.00 64.12 86 CYS A C 1
ATOM 674 O O . CYS A 1 86 ? -7.370 -19.658 -6.614 1.00 64.12 86 CYS A O 1
ATOM 676 N N . LYS A 1 87 ? -7.079 -20.747 -4.674 1.00 71.38 87 LYS A N 1
ATOM 677 C CA . LYS A 1 87 ? -8.335 -20.381 -4.023 1.00 71.38 87 LYS A CA 1
ATOM 678 C C . LYS A 1 87 ? -8.035 -20.092 -2.564 1.00 71.38 87 LYS A C 1
ATOM 680 O O . LYS A 1 87 ? -7.223 -20.790 -1.954 1.00 71.38 87 LYS A O 1
ATOM 685 N N . ASP A 1 88 ? -8.708 -19.086 -2.027 1.00 75.25 88 ASP A N 1
ATOM 686 C CA . ASP A 1 88 ? -8.604 -18.745 -0.614 1.00 75.25 88 ASP A CA 1
ATOM 687 C C . ASP A 1 88 ? -9.272 -19.799 0.272 1.00 75.25 88 ASP A C 1
ATOM 689 O O . ASP A 1 88 ? -10.225 -20.478 -0.128 1.00 75.25 88 ASP A O 1
ATOM 693 N N . LEU A 1 89 ? -8.731 -19.949 1.481 1.00 71.12 89 LEU A N 1
ATOM 694 C CA . LEU A 1 89 ? -9.257 -20.862 2.487 1.00 71.12 89 LEU A CA 1
ATOM 695 C C . LEU A 1 89 ? -10.567 -20.311 3.056 1.00 71.12 89 LEU A C 1
ATOM 697 O O . LEU A 1 89 ? -10.695 -19.120 3.328 1.00 71.12 89 LEU A O 1
ATOM 701 N N . ILE A 1 90 ? -11.533 -21.199 3.276 1.00 71.44 90 ILE A N 1
ATOM 702 C CA . ILE A 1 90 ? -12.827 -20.842 3.863 1.00 71.44 90 ILE A CA 1
ATOM 703 C C . ILE A 1 90 ? -12.708 -20.870 5.390 1.00 71.44 90 ILE A C 1
ATOM 705 O O . ILE A 1 90 ? -12.129 -21.800 5.952 1.00 71.44 90 ILE A O 1
ATOM 709 N N . GLY A 1 91 ? -13.293 -19.880 6.068 1.00 69.00 91 GLY A N 1
ATOM 710 C CA . GLY A 1 91 ? -13.392 -19.864 7.534 1.00 69.00 91 GLY A CA 1
ATOM 711 C C . GLY A 1 91 ? -12.111 -19.453 8.266 1.00 69.00 91 GLY A C 1
ATOM 712 O O . GLY A 1 91 ? -12.042 -19.581 9.486 1.00 69.00 91 GLY A O 1
ATOM 713 N N . VAL A 1 92 ? -11.113 -18.943 7.541 1.00 74.19 92 VAL A N 1
ATOM 714 C CA . VAL A 1 92 ? -9.898 -18.335 8.099 1.00 74.19 92 VAL A CA 1
ATOM 715 C C . VAL A 1 92 ? -9.903 -16.846 7.728 1.00 74.19 92 VAL A C 1
ATOM 717 O O . VAL A 1 92 ? -10.276 -16.521 6.599 1.00 74.19 92 VAL A O 1
ATOM 720 N N . PRO A 1 93 ? -9.496 -15.924 8.624 1.00 75.56 93 PRO A N 1
ATOM 721 C CA . PRO A 1 93 ? -9.518 -14.478 8.364 1.00 75.56 93 PRO A CA 1
ATOM 722 C C . PRO A 1 93 ? -8.414 -13.999 7.397 1.00 75.56 93 PRO A C 1
ATOM 724 O O . PRO A 1 93 ? -8.026 -12.839 7.435 1.00 75.56 93 PRO A O 1
ATOM 727 N N . VAL A 1 94 ? -7.867 -14.874 6.546 1.00 82.31 94 VAL A N 1
ATOM 728 C CA . VAL A 1 94 ? -6.787 -14.550 5.600 1.00 82.31 94 VAL A CA 1
ATOM 729 C C . VAL A 1 94 ? -7.189 -14.945 4.191 1.00 82.31 94 VAL A C 1
ATOM 731 O O . VAL A 1 94 ? -7.682 -16.056 3.987 1.00 82.31 94 VAL A O 1
ATOM 734 N N . CYS A 1 95 ? -6.929 -14.069 3.213 1.00 85.50 95 CYS A N 1
ATOM 735 C CA . CYS A 1 95 ? -7.270 -14.319 1.805 1.00 85.50 95 CYS A CA 1
ATOM 736 C C . CYS A 1 95 ? -6.088 -14.000 0.876 1.00 85.50 95 CYS A C 1
ATOM 738 O O . CYS A 1 95 ? -6.125 -13.032 0.109 1.00 85.50 95 CYS A O 1
ATOM 740 N N . PRO A 1 96 ? -4.989 -14.782 0.979 1.00 85.88 96 PRO A N 1
ATOM 741 C CA . PRO A 1 96 ? -3.735 -14.482 0.299 1.00 85.88 96 PRO A CA 1
ATOM 742 C C . PRO A 1 96 ? -3.856 -14.445 -1.224 1.00 85.88 96 PRO A C 1
ATOM 744 O O . PRO A 1 96 ? -3.163 -13.658 -1.861 1.00 85.88 96 PRO A O 1
ATOM 747 N N . TYR A 1 97 ? -4.714 -15.276 -1.819 1.00 85.50 97 TYR A N 1
ATOM 748 C CA . TYR A 1 97 ? -4.890 -15.311 -3.265 1.00 85.50 97 TYR A CA 1
ATOM 749 C C . TYR A 1 97 ? -5.580 -14.042 -3.767 1.00 85.50 97 TYR A C 1
ATOM 751 O O . TYR A 1 97 ? -5.041 -13.374 -4.651 1.00 85.50 97 TYR A O 1
ATOM 759 N N . HIS A 1 98 ? -6.713 -13.666 -3.165 1.00 87.19 98 HIS A N 1
ATOM 760 C CA . HIS A 1 98 ? -7.407 -12.421 -3.494 1.00 87.19 98 HIS A CA 1
ATOM 761 C C . HIS A 1 98 ? -6.494 -11.196 -3.339 1.00 87.19 98 HIS A C 1
ATOM 763 O O . HIS A 1 98 ? -6.421 -10.346 -4.226 1.00 87.19 98 HIS A O 1
ATOM 769 N N . TRP A 1 99 ? -5.738 -11.129 -2.241 1.00 88.94 99 TRP A N 1
ATOM 770 C CA . TRP A 1 99 ? -4.839 -10.011 -1.961 1.00 88.94 99 TRP A CA 1
ATOM 771 C C . TRP A 1 99 ? -3.613 -9.947 -2.876 1.00 88.94 99 TRP A C 1
ATOM 773 O O . TRP A 1 99 ? -3.131 -8.846 -3.145 1.00 88.94 99 TRP A O 1
ATOM 783 N N . ALA A 1 100 ? -3.115 -11.091 -3.352 1.00 89.19 100 ALA A N 1
ATOM 784 C CA . ALA A 1 100 ? -1.949 -11.165 -4.231 1.00 89.19 100 ALA A CA 1
ATOM 785 C C . ALA A 1 100 ? -2.284 -10.927 -5.711 1.00 89.19 100 ALA A C 1
ATOM 787 O O . ALA A 1 100 ? -1.399 -10.549 -6.478 1.00 89.19 100 ALA A O 1
ATOM 788 N N . GLN A 1 101 ? -3.538 -11.129 -6.126 1.00 87.94 101 GLN A N 1
ATOM 789 C CA . GLN A 1 101 ? -3.976 -10.941 -7.510 1.00 87.94 101 GLN A CA 1
ATOM 790 C C . GLN A 1 101 ? -3.586 -9.569 -8.107 1.00 87.94 101 GLN A C 1
ATOM 792 O O . GLN A 1 101 ? -2.969 -9.560 -9.176 1.00 87.94 101 GLN A O 1
ATOM 797 N N . PRO A 1 102 ? -3.857 -8.415 -7.458 1.00 89.31 102 PRO A N 1
ATOM 798 C CA . PRO A 1 102 ? -3.445 -7.118 -8.000 1.00 89.31 102 PRO A CA 1
ATOM 799 C C . PRO A 1 102 ? -1.920 -6.938 -8.025 1.00 89.31 102 PRO A C 1
ATOM 801 O O . PRO A 1 102 ? -1.388 -6.353 -8.968 1.00 89.31 102 PRO A O 1
ATOM 804 N N . SER A 1 103 ? -1.192 -7.472 -7.038 1.00 89.25 103 SER A N 1
ATOM 805 C CA . SER A 1 103 ? 0.275 -7.430 -7.031 1.00 89.25 103 SER A CA 1
ATOM 806 C C . SER A 1 103 ? 0.859 -8.241 -8.189 1.00 89.25 103 SER A C 1
ATOM 808 O O . SER A 1 103 ? 1.819 -7.804 -8.814 1.00 89.25 103 SER A O 1
ATOM 810 N N . HIS A 1 104 ? 0.264 -9.387 -8.532 1.00 89.62 104 HIS A N 1
ATOM 811 C CA . HIS A 1 104 ? 0.679 -10.173 -9.694 1.00 89.62 104 HIS A CA 1
ATOM 812 C C . HIS A 1 104 ? 0.494 -9.402 -11.006 1.00 89.62 104 HIS A C 1
ATOM 814 O O . HIS A 1 104 ? 1.395 -9.401 -11.840 1.00 89.62 104 HIS A O 1
ATOM 820 N N . GLN A 1 105 ? -0.628 -8.694 -11.158 1.00 90.31 105 GLN A N 1
ATOM 821 C CA . GLN A 1 105 ? -0.864 -7.841 -12.323 1.00 90.31 105 GLN A CA 1
ATOM 822 C C . GLN A 1 105 ? 0.216 -6.753 -12.448 1.00 90.31 105 GLN A C 1
ATOM 824 O O . GLN A 1 105 ? 0.816 -6.601 -13.507 1.00 90.31 105 GLN A O 1
ATOM 829 N N . LEU A 1 106 ? 0.548 -6.070 -11.344 1.00 91.25 106 LEU A N 1
ATOM 830 C CA . LEU A 1 106 ? 1.636 -5.084 -11.305 1.00 91.25 106 LEU A CA 1
ATOM 831 C C . LEU A 1 106 ? 2.994 -5.691 -11.700 1.00 91.25 106 LEU A C 1
ATOM 833 O O . LEU A 1 106 ? 3.782 -5.049 -12.403 1.00 91.25 106 LEU A O 1
ATOM 837 N N . LEU A 1 107 ? 3.270 -6.921 -11.250 1.00 90.62 107 LEU A N 1
ATOM 838 C CA . LEU A 1 107 ? 4.499 -7.624 -11.602 1.00 90.62 107 LEU A CA 1
ATOM 839 C C . LEU A 1 107 ? 4.596 -7.850 -13.112 1.00 90.62 107 LEU A C 1
ATOM 841 O O . LEU A 1 107 ? 5.629 -7.532 -13.691 1.00 90.62 107 LEU A O 1
ATOM 845 N N . CYS A 1 108 ? 3.532 -8.343 -13.746 1.00 88.12 108 CYS A N 1
ATOM 846 C CA . CYS A 1 108 ? 3.500 -8.595 -15.188 1.00 88.12 108 CYS A CA 1
ATOM 847 C C . CYS A 1 108 ? 3.534 -7.312 -16.027 1.00 88.12 108 CYS A C 1
ATOM 849 O O . CYS A 1 108 ? 4.199 -7.277 -17.058 1.00 88.12 108 CYS A O 1
ATOM 851 N N . ASP A 1 109 ? 2.830 -6.268 -15.594 1.00 89.44 109 ASP A N 1
ATOM 852 C CA . ASP A 1 109 ? 2.650 -5.064 -16.407 1.00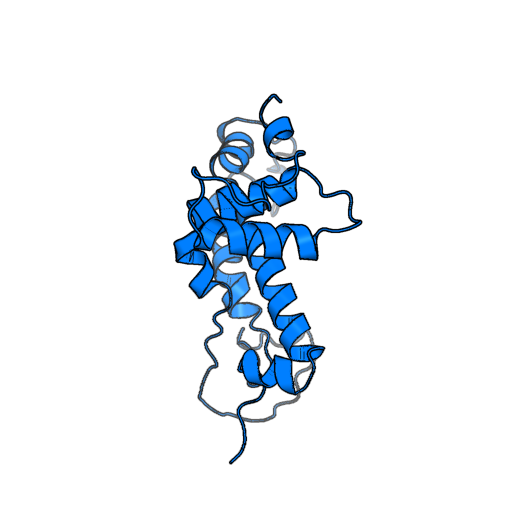 89.44 109 ASP A CA 1
ATOM 853 C C . ASP A 1 109 ? 3.860 -4.131 -16.379 1.00 89.44 109 ASP A C 1
ATOM 855 O O . ASP A 1 109 ? 4.118 -3.413 -17.348 1.00 89.44 109 ASP A O 1
ATOM 859 N N . PHE A 1 110 ? 4.579 -4.077 -15.255 1.00 89.38 110 PHE A N 1
ATOM 860 C CA . PHE A 1 110 ? 5.601 -3.052 -15.057 1.00 89.38 110 PHE A CA 1
ATOM 861 C C . PHE A 1 110 ? 6.905 -3.562 -14.457 1.00 89.38 110 PHE A C 1
ATOM 863 O O . PHE A 1 110 ? 7.973 -3.179 -14.937 1.00 89.38 110 PHE A O 1
ATOM 870 N N . ILE A 1 111 ? 6.847 -4.380 -13.405 1.00 89.44 111 ILE A N 1
ATOM 871 C CA . ILE A 1 111 ? 8.063 -4.764 -12.680 1.00 89.44 111 ILE A CA 1
ATOM 872 C C . ILE A 1 111 ? 8.899 -5.705 -13.558 1.00 89.44 111 ILE A C 1
ATOM 874 O O . ILE A 1 111 ? 10.077 -5.430 -13.793 1.00 89.44 111 ILE A O 1
ATOM 878 N N . TRP A 1 112 ? 8.299 -6.769 -14.105 1.00 85.81 112 TRP A N 1
ATOM 879 C CA . TRP A 1 112 ? 8.945 -7.716 -15.023 1.00 85.81 112 TRP A CA 1
ATOM 880 C C . TRP A 1 112 ? 8.811 -7.241 -16.466 1.00 85.81 112 TRP A C 1
ATOM 882 O O . TRP A 1 112 ? 7.976 -7.707 -17.238 1.00 85.81 112 TRP A O 1
ATOM 892 N N . ARG A 1 113 ? 9.660 -6.281 -16.828 1.00 78.44 113 ARG A N 1
ATOM 893 C CA . ARG A 1 113 ? 9.681 -5.701 -18.169 1.00 78.44 113 ARG A CA 1
ATOM 894 C C . ARG A 1 113 ? 10.121 -6.720 -19.222 1.00 78.44 113 ARG A C 1
ATOM 896 O O . ARG A 1 113 ? 11.041 -7.502 -19.005 1.00 78.44 113 ARG A O 1
ATOM 903 N N . SER A 1 114 ? 9.534 -6.625 -20.411 1.00 76.50 114 SER A N 1
ATOM 904 C CA . SER A 1 114 ? 9.873 -7.479 -21.558 1.00 76.50 114 SER A CA 1
ATOM 905 C C . SER A 1 114 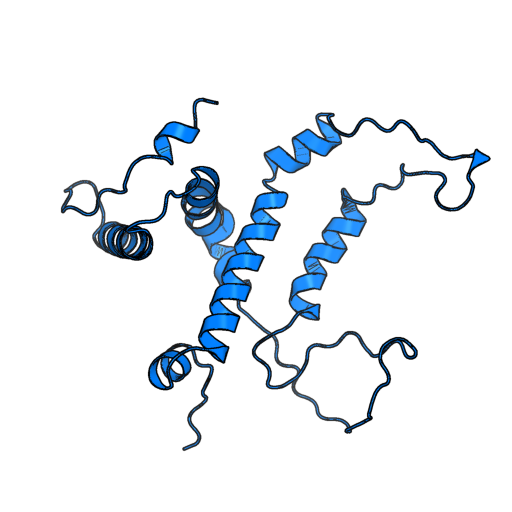? 11.282 -7.258 -22.117 1.00 76.50 114 SER A C 1
ATOM 907 O O . SER A 1 114 ? 11.784 -8.102 -22.850 1.00 76.50 114 SER A O 1
ATOM 909 N N . ASN A 1 115 ? 11.935 -6.140 -21.784 1.00 74.19 115 ASN A N 1
ATOM 910 C CA . ASN A 1 115 ? 13.315 -5.869 -22.189 1.00 74.19 115 ASN A CA 1
ATOM 911 C C . ASN A 1 115 ? 14.360 -6.573 -21.304 1.00 74.19 115 ASN A C 1
ATOM 913 O O . ASN A 1 115 ? 15.555 -6.433 -21.555 1.00 74.19 115 ASN A O 1
ATOM 917 N N . PHE A 1 116 ? 13.932 -7.306 -20.273 1.00 74.38 116 PHE A N 1
ATOM 918 C CA . PHE A 1 116 ? 14.780 -8.249 -19.553 1.00 74.38 116 PHE A CA 1
ATOM 919 C C . PHE A 1 116 ? 14.960 -9.507 -20.414 1.00 74.38 116 PHE A C 1
ATOM 921 O O . PHE A 1 116 ? 14.174 -10.447 -20.339 1.00 74.38 116 PHE A O 1
ATOM 928 N N . VAL A 1 117 ? 15.974 -9.488 -21.278 1.00 70.50 117 VAL A N 1
ATOM 929 C CA . VAL A 1 117 ? 16.312 -10.589 -22.193 1.00 70.50 117 VAL A CA 1
ATOM 930 C C . VAL A 1 117 ? 17.410 -11.485 -21.609 1.00 70.50 117 VAL A C 1
ATOM 932 O O . VAL A 1 117 ? 18.238 -11.030 -20.821 1.00 70.50 117 VAL A O 1
ATOM 935 N N . GLY A 1 118 ? 17.391 -12.764 -21.996 1.00 64.50 118 GLY A N 1
ATOM 936 C CA . GLY A 1 118 ? 18.406 -13.766 -21.647 1.00 64.50 118 GLY A CA 1
ATOM 937 C C . GLY A 1 118 ? 18.201 -14.546 -20.349 1.00 64.50 118 GLY A C 1
ATOM 938 O O . GLY A 1 118 ? 19.145 -15.102 -19.793 1.00 64.50 118 GLY A O 1
ATOM 939 N N . VAL A 1 119 ? 16.955 -14.629 -19.870 1.00 61.53 119 VAL A N 1
ATOM 940 C CA . VAL A 1 119 ? 16.560 -15.638 -18.866 1.00 61.53 119 VAL A CA 1
ATOM 941 C C . VAL A 1 119 ? 16.550 -17.047 -19.482 1.00 61.53 119 VAL A C 1
ATOM 943 O O . VAL A 1 119 ? 16.803 -18.026 -18.785 1.00 61.53 119 VAL A O 1
ATOM 946 N N . GLU A 1 120 ? 16.271 -17.143 -20.786 1.00 70.88 120 GLU A N 1
ATOM 947 C CA . GLU A 1 120 ? 16.174 -18.409 -21.526 1.00 70.88 120 GLU A CA 1
ATOM 948 C C . GLU A 1 120 ? 17.458 -18.756 -22.300 1.00 70.88 120 GLU A C 1
ATOM 950 O O . GLU A 1 120 ? 17.789 -19.936 -22.406 1.00 70.88 120 GLU A O 1
ATOM 955 N N . ASP A 1 121 ? 18.201 -17.748 -22.775 1.00 72.31 121 ASP A N 1
ATOM 956 C CA . ASP A 1 121 ? 19.477 -17.907 -23.486 1.00 72.31 121 ASP A CA 1
ATOM 957 C C . ASP A 1 121 ? 20.545 -16.939 -22.928 1.00 72.31 121 ASP A C 1
ATOM 959 O O . ASP A 1 121 ? 20.391 -15.720 -23.048 1.00 72.31 121 ASP A O 1
ATOM 963 N N . PRO A 1 122 ? 21.625 -17.446 -22.304 1.00 71.69 122 PRO A N 1
ATOM 964 C CA . PRO A 1 122 ? 22.715 -16.623 -21.787 1.00 71.69 122 PRO A CA 1
ATOM 965 C C . PRO A 1 122 ? 23.455 -15.800 -22.852 1.00 71.69 122 PRO A C 1
ATOM 967 O O . PRO A 1 122 ? 24.071 -14.796 -22.497 1.00 71.69 122 PRO A O 1
ATOM 970 N N . GLU A 1 123 ? 23.439 -16.208 -24.128 1.00 76.88 123 GLU A N 1
ATOM 971 C CA . GLU A 1 123 ? 24.149 -15.495 -25.203 1.00 76.88 123 GLU A CA 1
ATOM 972 C C . GLU A 1 123 ? 23.455 -14.178 -25.593 1.00 76.88 123 GLU A C 1
ATOM 974 O O . GLU A 1 123 ? 24.129 -13.214 -25.954 1.00 76.88 123 GLU A O 1
ATOM 979 N N . ASP A 1 124 ? 22.131 -14.102 -25.424 1.00 73.94 124 ASP A N 1
ATOM 980 C CA . ASP A 1 124 ? 21.308 -12.912 -25.694 1.00 73.94 124 ASP A CA 1
ATOM 981 C C . ASP A 1 124 ? 21.048 -12.058 -24.436 1.00 73.94 124 ASP A C 1
ATOM 983 O O . ASP A 1 124 ? 20.270 -11.097 -24.457 1.00 73.94 124 ASP A O 1
ATOM 987 N N . ALA A 1 125 ? 21.671 -12.405 -23.308 1.00 74.06 125 ALA A N 1
ATOM 988 C CA . ALA A 1 125 ? 21.414 -11.760 -22.030 1.00 74.06 125 ALA A CA 1
ATOM 989 C C . ALA A 1 125 ? 22.009 -10.351 -21.934 1.00 74.06 125 ALA A C 1
ATOM 991 O O . ALA A 1 125 ? 23.217 -10.135 -22.049 1.00 74.06 125 ALA A O 1
ATOM 992 N N . ILE A 1 126 ? 21.150 -9.376 -21.626 1.00 74.00 126 ILE A N 1
ATOM 993 C CA . ILE A 1 126 ? 21.575 -8.012 -21.300 1.00 74.00 126 ILE A CA 1
ATOM 994 C C . ILE A 1 126 ? 21.744 -7.923 -19.783 1.00 74.00 126 ILE A C 1
ATOM 996 O O . ILE A 1 126 ? 20.778 -7.759 -19.039 1.00 74.00 126 ILE A O 1
ATOM 1000 N N . TYR A 1 127 ? 22.991 -8.022 -19.325 1.00 71.31 127 TYR A N 1
ATOM 1001 C CA . TYR A 1 127 ? 23.330 -8.012 -17.897 1.00 71.31 127 TYR A CA 1
ATOM 1002 C C . TYR A 1 127 ? 23.392 -6.610 -17.275 1.00 71.31 127 TYR A C 1
ATOM 1004 O O . TYR A 1 127 ? 23.281 -6.469 -16.058 1.00 71.31 127 TYR A O 1
ATOM 1012 N N . GLU A 1 128 ? 23.547 -5.564 -18.086 1.00 77.81 128 GLU A N 1
ATOM 1013 C CA . GLU A 1 128 ? 23.743 -4.191 -17.609 1.00 77.81 128 GLU A CA 1
ATOM 1014 C C . GLU A 1 128 ? 22.513 -3.329 -17.895 1.00 77.81 128 GLU A C 1
ATOM 1016 O O . GLU A 1 128 ? 22.489 -2.511 -18.813 1.00 77.81 128 GLU A O 1
ATOM 1021 N N . ILE A 1 129 ? 21.459 -3.524 -17.102 1.00 80.94 129 ILE A N 1
ATOM 1022 C CA . ILE A 1 129 ? 20.242 -2.716 -17.207 1.00 80.94 129 ILE A CA 1
ATOM 1023 C C . ILE A 1 129 ? 20.218 -1.691 -16.080 1.00 80.94 129 ILE A C 1
ATOM 1025 O O . ILE A 1 129 ? 20.018 -2.026 -14.911 1.00 80.94 129 ILE A O 1
ATOM 1029 N N . GLU A 1 130 ? 20.374 -0.417 -16.433 1.00 85.06 130 GLU A N 1
ATOM 1030 C CA . GLU A 1 130 ? 20.221 0.670 -15.475 1.00 85.06 130 GLU A CA 1
ATOM 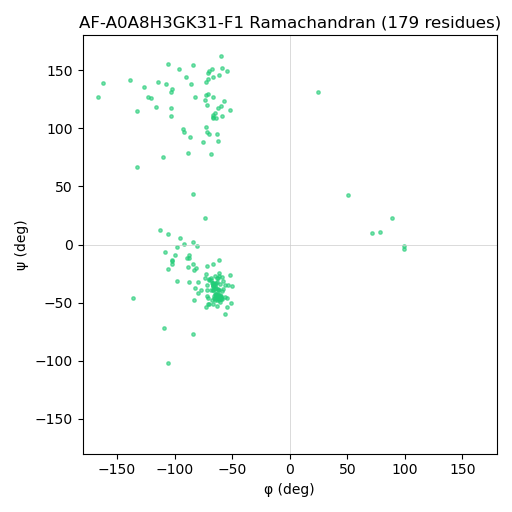1031 C C . GLU A 1 130 ? 18.741 0.845 -15.102 1.00 85.06 130 GLU A C 1
ATOM 1033 O O . GLU A 1 130 ? 17.876 1.103 -15.942 1.00 85.06 130 GLU A O 1
ATOM 1038 N N . ILE A 1 131 ? 18.434 0.688 -13.813 1.00 89.00 131 ILE A N 1
ATOM 1039 C CA . ILE A 1 131 ? 17.067 0.824 -13.287 1.00 89.00 131 ILE A CA 1
ATOM 1040 C C . ILE A 1 131 ? 16.828 2.162 -12.581 1.00 89.00 131 ILE A C 1
ATOM 1042 O O . ILE A 1 131 ? 15.680 2.546 -12.368 1.00 89.00 131 ILE A O 1
ATOM 1046 N N . ASN A 1 132 ? 17.883 2.914 -12.251 1.00 91.38 132 ASN A N 1
ATOM 1047 C CA . ASN A 1 132 ? 17.776 4.234 -11.618 1.00 91.38 132 ASN A CA 1
ATOM 1048 C C . ASN A 1 132 ? 17.546 5.357 -12.645 1.00 91.38 132 ASN A C 1
ATOM 1050 O O . ASN A 1 132 ? 18.132 6.433 -12.564 1.00 91.38 132 ASN A O 1
ATOM 1054 N N . ILE A 1 133 ? 16.666 5.094 -13.604 1.00 91.25 133 ILE A N 1
ATOM 1055 C CA . ILE A 1 133 ? 16.268 6.023 -14.658 1.00 91.25 133 ILE A CA 1
ATOM 1056 C C . ILE A 1 133 ? 14.857 6.568 -14.378 1.00 91.25 133 ILE A C 1
ATOM 1058 O O . ILE A 1 133 ? 14.074 5.904 -13.679 1.00 91.25 133 ILE A O 1
ATOM 1062 N N . PRO A 1 134 ? 14.496 7.759 -14.891 1.00 93.12 134 PRO A N 1
ATOM 1063 C CA . PRO A 1 134 ? 13.165 8.338 -14.702 1.00 93.12 134 PR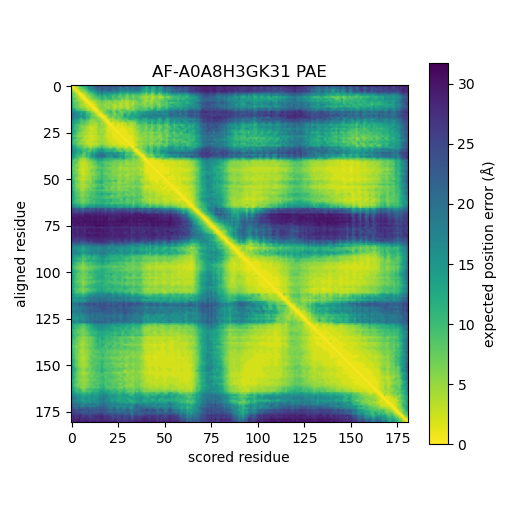O A CA 1
ATOM 1064 C C . PRO A 1 134 ? 12.019 7.401 -15.108 1.00 93.12 134 PRO A C 1
ATOM 1066 O O . PRO A 1 134 ? 10.985 7.366 -14.444 1.00 93.12 134 PRO A O 1
ATOM 1069 N N . GLU A 1 135 ? 12.219 6.590 -16.144 1.00 89.75 135 GLU A N 1
ATOM 1070 C CA . GLU A 1 135 ? 11.218 5.681 -16.703 1.00 89.75 135 GLU A CA 1
ATOM 1071 C C . GLU A 1 135 ? 10.870 4.525 -15.752 1.00 89.75 135 GLU A C 1
ATOM 1073 O O . GLU A 1 135 ? 9.737 4.046 -15.762 1.00 89.75 135 GLU A O 1
ATOM 1078 N N . TYR A 1 136 ? 11.819 4.082 -14.918 1.00 90.94 136 TYR A N 1
ATOM 1079 C CA . TYR A 1 136 ? 11.615 2.984 -13.966 1.00 90.94 136 TYR A CA 1
ATOM 1080 C C . TYR A 1 136 ? 11.564 3.492 -12.523 1.00 90.94 136 TYR A C 1
ATOM 1082 O O . TYR A 1 136 ? 10.491 3.559 -11.923 1.00 90.94 136 TYR A O 1
ATOM 1090 N N . ALA A 1 137 ? 12.703 3.909 -11.963 1.00 93.56 137 ALA A N 1
ATOM 1091 C CA . ALA A 1 137 ? 12.766 4.403 -10.590 1.00 93.56 137 ALA A CA 1
ATOM 1092 C C . ALA A 1 137 ? 11.959 5.694 -10.394 1.00 93.56 137 ALA A C 1
ATOM 1094 O O . ALA A 1 137 ? 11.388 5.898 -9.323 1.00 93.56 137 ALA A O 1
ATOM 1095 N N . GLY A 1 138 ? 11.889 6.561 -11.411 1.00 94.44 138 GLY A N 1
ATOM 1096 C CA . GLY A 1 138 ? 11.051 7.761 -11.355 1.00 94.44 138 GLY A CA 1
ATOM 1097 C C . GLY A 1 138 ? 9.567 7.414 -11.275 1.00 94.44 138 GLY A C 1
ATOM 1098 O O . GLY A 1 138 ? 8.876 7.930 -10.401 1.00 94.44 138 GLY A O 1
ATOM 1099 N N . ARG A 1 139 ? 9.092 6.476 -12.102 1.00 93.94 139 ARG A N 1
ATOM 1100 C CA . ARG A 1 139 ? 7.705 5.993 -12.052 1.00 93.94 139 ARG A CA 1
ATOM 1101 C C . ARG A 1 139 ? 7.343 5.385 -10.693 1.00 93.94 139 ARG A C 1
ATOM 1103 O O . ARG A 1 139 ? 6.330 5.774 -10.122 1.00 93.94 139 ARG A O 1
ATOM 1110 N N . ILE A 1 140 ? 8.201 4.520 -10.138 1.00 94.12 140 ILE A N 1
ATOM 1111 C CA . ILE A 1 140 ? 8.002 3.919 -8.802 1.00 94.12 140 ILE A CA 1
ATOM 1112 C C . ILE A 1 140 ? 7.789 4.997 -7.734 1.00 94.12 140 ILE A C 1
ATOM 1114 O O . ILE A 1 140 ? 6.869 4.884 -6.925 1.00 94.12 140 ILE A O 1
ATOM 1118 N N . ARG A 1 141 ? 8.626 6.043 -7.747 1.00 92.62 141 ARG A N 1
ATOM 1119 C CA . ARG A 1 141 ? 8.556 7.152 -6.784 1.00 92.62 141 ARG A CA 1
ATOM 1120 C C . ARG A 1 141 ? 7.348 8.055 -7.018 1.00 92.62 141 ARG A C 1
ATOM 1122 O O . ARG A 1 141 ? 6.751 8.508 -6.056 1.00 92.62 141 ARG A O 1
ATOM 1129 N N . ASN A 1 142 ? 6.995 8.331 -8.271 1.00 93.81 142 ASN A N 1
ATOM 1130 C CA . ASN A 1 142 ? 5.895 9.240 -8.599 1.00 93.81 142 ASN A CA 1
ATOM 1131 C C . ASN A 1 142 ? 4.523 8.632 -8.286 1.00 93.81 142 ASN A C 1
ATOM 1133 O O . ASN A 1 142 ? 3.610 9.352 -7.895 1.00 93.81 142 ASN A O 1
ATOM 1137 N N . GLU A 1 143 ? 4.380 7.318 -8.461 1.00 93.00 143 GLU A N 1
ATOM 1138 C CA . GLU A 1 143 ? 3.140 6.586 -8.179 1.00 93.00 143 GLU A CA 1
ATOM 1139 C C . GLU A 1 143 ? 3.098 6.018 -6.748 1.00 93.00 143 GLU A C 1
ATOM 1141 O O . GLU A 1 143 ? 2.112 5.387 -6.373 1.00 93.00 143 GLU A O 1
ATOM 1146 N N . ASN A 1 144 ? 4.145 6.239 -5.938 1.00 93.88 144 ASN A N 1
ATOM 1147 C CA . ASN A 1 144 ? 4.287 5.700 -4.577 1.00 93.88 144 ASN A CA 1
ATOM 1148 C C . ASN A 1 144 ? 4.043 4.182 -4.528 1.00 93.88 144 ASN A C 1
ATOM 1150 O O . ASN A 1 144 ? 3.325 3.669 -3.667 1.00 93.88 144 ASN A O 1
ATOM 1154 N N . MET A 1 145 ? 4.580 3.454 -5.515 1.00 93.38 145 MET A N 1
ATOM 1155 C CA . MET A 1 145 ? 4.229 2.047 -5.736 1.00 93.38 145 MET A CA 1
ATOM 1156 C C . MET A 1 145 ? 4.612 1.158 -4.552 1.00 93.38 145 MET A C 1
ATOM 1158 O O . MET A 1 145 ? 3.874 0.235 -4.218 1.00 93.38 145 MET A O 1
ATOM 1162 N N . VAL A 1 146 ? 5.759 1.423 -3.918 1.00 93.00 146 VAL A N 1
ATOM 1163 C CA . VAL A 1 146 ? 6.236 0.636 -2.772 1.00 93.00 146 VAL A CA 1
ATOM 1164 C C . VAL A 1 146 ? 5.316 0.861 -1.579 1.00 93.00 146 VAL A C 1
ATOM 1166 O O . VAL A 1 146 ? 4.831 -0.092 -0.975 1.00 93.00 146 VAL A O 1
ATOM 1169 N N . GLU A 1 147 ? 5.006 2.117 -1.283 1.00 94.25 147 GLU A N 1
ATOM 1170 C CA . GLU A 1 147 ? 4.141 2.503 -0.176 1.00 94.25 147 GLU A CA 1
ATOM 1171 C C . GLU A 1 147 ? 2.709 2.010 -0.377 1.00 94.25 147 GLU A C 1
ATOM 1173 O O . GLU A 1 147 ? 2.069 1.572 0.578 1.00 94.25 147 GLU A O 1
ATOM 1178 N N . LYS A 1 148 ? 2.242 1.969 -1.629 1.00 92.44 148 LYS A N 1
ATOM 1179 C CA . LYS A 1 148 ? 0.961 1.367 -1.998 1.00 92.44 148 LYS A CA 1
ATOM 1180 C C . LYS A 1 148 ? 0.917 -0.142 -1.755 1.00 92.44 148 LYS A C 1
ATOM 1182 O O . LYS A 1 148 ? -0.170 -0.664 -1.542 1.00 92.44 148 LYS A O 1
ATOM 1187 N N . GLN A 1 149 ? 2.043 -0.857 -1.792 1.00 92.69 149 GLN A N 1
ATOM 1188 C CA . GLN A 1 149 ? 2.084 -2.274 -1.403 1.00 92.69 149 GLN A CA 1
ATOM 1189 C C . GLN A 1 149 ? 2.199 -2.442 0.119 1.00 92.69 149 GLN A C 1
ATOM 1191 O O . GLN A 1 149 ? 1.572 -3.340 0.680 1.00 92.69 149 GLN A O 1
ATOM 1196 N N . LEU A 1 150 ? 2.961 -1.568 0.789 1.00 93.31 150 LEU A N 1
ATOM 1197 C CA . LEU A 1 150 ? 3.161 -1.613 2.241 1.00 93.31 150 LEU A CA 1
ATOM 1198 C C . LEU A 1 150 ? 1.871 -1.318 3.014 1.00 93.31 150 LEU A C 1
ATOM 1200 O O . LEU A 1 150 ? 1.468 -2.128 3.841 1.00 93.31 150 LEU A O 1
ATOM 1204 N N . ALA A 1 151 ? 1.183 -0.217 2.702 1.00 93.38 151 ALA A N 1
ATOM 1205 C CA . ALA A 1 151 ? -0.006 0.230 3.431 1.00 93.38 151 ALA A CA 1
ATOM 1206 C C . ALA A 1 151 ? -1.127 -0.831 3.551 1.00 93.38 151 ALA A C 1
ATOM 1208 O O . ALA A 1 151 ? -1.542 -1.138 4.672 1.00 93.38 151 ALA A O 1
ATOM 1209 N N . PRO A 1 152 ? -1.625 -1.447 2.458 1.00 91.62 152 PRO A N 1
ATOM 1210 C CA . PRO A 1 152 ? -2.620 -2.507 2.568 1.00 91.62 152 PRO A CA 1
ATOM 1211 C C . PRO A 1 152 ? -2.049 -3.757 3.240 1.00 91.62 152 PRO A C 1
ATOM 1213 O O . PRO A 1 152 ? -2.785 -4.439 3.946 1.00 91.62 152 PRO A O 1
ATOM 1216 N N . GLY A 1 153 ? -0.763 -4.072 3.043 1.00 91.31 153 GLY A N 1
ATOM 1217 C CA . GLY A 1 153 ? -0.107 -5.198 3.711 1.00 91.31 153 GLY A CA 1
ATOM 1218 C C . GLY A 1 153 ? -0.128 -5.060 5.233 1.00 91.31 153 GLY A C 1
ATOM 1219 O O . GLY A 1 153 ? -0.494 -6.005 5.930 1.00 91.31 153 GLY A O 1
ATOM 1220 N N . GLU A 1 154 ? 0.189 -3.870 5.739 1.00 90.06 154 GLU A N 1
ATOM 1221 C CA . GLU A 1 154 ? 0.152 -3.548 7.167 1.00 90.06 154 GLU A CA 1
ATOM 1222 C C . GLU A 1 154 ? -1.273 -3.585 7.728 1.00 90.06 154 GLU A C 1
ATOM 1224 O O . GLU A 1 154 ? -1.506 -4.225 8.751 1.00 90.06 154 GLU A O 1
ATOM 1229 N N . ILE A 1 155 ? -2.245 -2.975 7.039 1.00 89.62 155 ILE A N 1
ATOM 1230 C CA . ILE A 1 155 ? -3.653 -2.981 7.473 1.00 89.62 155 ILE A CA 1
ATOM 1231 C C . ILE A 1 155 ? -4.215 -4.405 7.527 1.00 89.62 155 ILE A C 1
ATOM 1233 O O . ILE A 1 155 ? -4.828 -4.785 8.524 1.00 89.62 155 ILE A O 1
ATOM 1237 N N . ARG A 1 156 ? -3.966 -5.217 6.491 1.00 90.12 156 ARG A N 1
ATOM 1238 C CA . ARG A 1 156 ? -4.385 -6.627 6.455 1.00 90.12 156 ARG A CA 1
ATOM 1239 C C . ARG A 1 156 ? -3.750 -7.416 7.590 1.00 90.12 156 ARG A C 1
ATOM 1241 O O . ARG A 1 156 ? -4.425 -8.199 8.247 1.00 90.12 156 ARG A O 1
ATOM 1248 N N . LEU A 1 157 ? -2.458 -7.212 7.845 1.00 90.44 157 LEU A N 1
ATOM 1249 C CA . LEU A 1 157 ? -1.775 -7.880 8.947 1.00 90.44 157 LEU A CA 1
ATOM 1250 C C . LEU A 1 157 ? -2.387 -7.492 10.297 1.00 90.44 157 LEU A C 1
ATOM 1252 O O . LEU A 1 157 ? -2.654 -8.375 11.107 1.00 90.44 157 LEU A O 1
ATOM 1256 N N . ALA A 1 158 ? -2.637 -6.203 10.529 1.00 87.25 158 ALA A N 1
ATOM 1257 C CA . ALA A 1 158 ? -3.264 -5.725 11.757 1.00 87.25 158 ALA A CA 1
ATOM 1258 C C . ALA A 1 158 ? -4.656 -6.343 11.960 1.00 87.25 158 ALA A C 1
ATOM 1260 O O . ALA A 1 158 ? -4.960 -6.831 13.046 1.00 87.25 158 ALA A O 1
ATOM 1261 N N . GLU A 1 159 ? -5.476 -6.406 10.910 1.00 83.88 159 GLU A N 1
ATOM 1262 C CA . GLU A 1 159 ? -6.792 -7.046 10.959 1.00 83.88 159 GLU A CA 1
ATOM 1263 C C . GLU A 1 159 ? -6.698 -8.542 11.282 1.00 83.88 159 GLU A C 1
ATOM 1265 O O . GLU A 1 159 ? -7.410 -9.036 12.157 1.00 83.88 159 GLU A O 1
ATOM 1270 N N . VAL A 1 160 ? -5.777 -9.264 10.639 1.00 84.75 160 VAL A N 1
ATOM 1271 C CA . VAL A 1 160 ? -5.546 -10.690 10.908 1.00 84.75 160 VAL A CA 1
ATOM 1272 C C . VAL A 1 160 ? -5.092 -10.908 12.348 1.00 84.75 160 VAL A C 1
ATOM 1274 O O . VAL A 1 160 ? -5.578 -11.821 13.016 1.00 84.75 160 VAL A O 1
ATOM 1277 N N . LEU A 1 161 ? -4.185 -10.072 12.852 1.00 86.19 161 LEU A N 1
ATOM 1278 C CA . LEU A 1 161 ? -3.722 -10.151 14.235 1.00 86.19 161 LEU A CA 1
ATOM 1279 C C . LEU A 1 161 ? -4.861 -9.870 15.213 1.00 86.19 161 LEU A C 1
ATOM 1281 O O . LEU A 1 161 ? -5.021 -10.628 16.165 1.00 86.19 161 LEU A 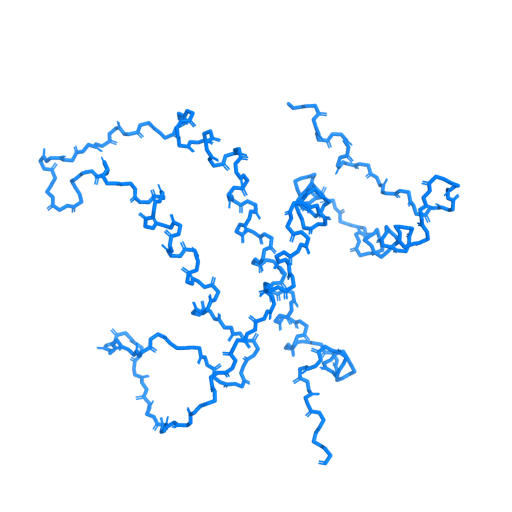O 1
ATOM 1285 N N . ASN A 1 162 ? -5.701 -8.870 14.952 1.00 83.44 162 ASN A N 1
ATOM 1286 C CA . ASN A 1 162 ? -6.884 -8.594 15.767 1.00 83.44 162 ASN A CA 1
ATOM 1287 C C . ASN A 1 162 ? -7.877 -9.765 15.729 1.00 83.44 162 ASN A C 1
ATOM 1289 O O . ASN A 1 162 ? -8.425 -10.152 16.760 1.00 83.44 162 ASN A O 1
ATOM 1293 N N . ALA A 1 163 ? -8.057 -10.398 14.569 1.00 78.62 163 ALA A N 1
ATOM 1294 C CA . ALA A 1 163 ? -8.921 -11.562 14.424 1.00 78.62 163 ALA A CA 1
ATOM 1295 C C . ALA A 1 163 ? -8.406 -12.792 15.186 1.00 78.62 163 ALA A C 1
ATOM 1297 O O . ALA A 1 163 ? -9.192 -13.531 15.781 1.00 78.62 163 ALA A O 1
ATOM 1298 N N . VAL A 1 164 ? -7.093 -13.021 15.191 1.00 82.38 164 VAL A N 1
ATOM 1299 C CA . VAL A 1 164 ? -6.480 -14.193 15.833 1.00 82.38 164 VAL A CA 1
ATOM 1300 C C . VAL A 1 164 ? -6.276 -13.965 17.335 1.00 82.38 164 VAL A C 1
ATOM 1302 O O . VAL A 1 164 ? -6.646 -14.814 18.152 1.00 82.38 164 VAL A O 1
ATOM 1305 N N . LEU A 1 165 ? -5.709 -12.817 17.704 1.00 85.31 165 LEU A N 1
ATOM 1306 C CA . LEU A 1 165 ? -5.208 -12.507 19.045 1.00 85.31 165 LEU A CA 1
ATOM 1307 C C . LEU A 1 165 ? -6.138 -11.610 19.866 1.00 85.31 165 LEU A C 1
ATOM 1309 O O . LEU A 1 165 ? -5.941 -11.519 21.076 1.00 85.31 165 LEU A O 1
ATOM 1313 N N . GLY A 1 166 ? -7.144 -10.983 19.251 1.00 79.06 166 GLY A N 1
ATOM 1314 C CA . GLY A 1 166 ? -8.093 -10.132 19.964 1.00 79.06 166 GLY A CA 1
ATOM 1315 C C . GLY A 1 166 ? -8.845 -10.885 21.062 1.00 79.06 166 GLY A C 1
ATOM 1316 O O . GLY A 1 166 ? -9.062 -12.104 20.992 1.00 79.06 166 GLY A O 1
ATOM 1317 N N . SER A 1 167 ? -9.262 -10.152 22.088 1.00 80.06 167 SER A N 1
ATOM 1318 C CA . SER A 1 167 ? -10.200 -10.645 23.093 1.00 80.06 167 SER A CA 1
ATOM 1319 C C . SER A 1 167 ? -11.533 -11.049 22.451 1.00 80.06 167 SER A C 1
ATOM 1321 O O . SER A 1 167 ? -11.856 -10.656 21.333 1.00 80.06 167 SER A O 1
ATOM 1323 N N . GLU A 1 168 ? -12.348 -11.835 23.154 1.00 76.25 168 GLU A N 1
ATOM 1324 C CA . GLU A 1 168 ? -13.678 -12.228 22.661 1.00 76.25 168 GLU A CA 1
ATOM 1325 C C . GLU A 1 168 ? -14.577 -11.015 22.361 1.00 76.25 168 GLU A C 1
ATOM 1327 O O . GLU A 1 168 ? -15.396 -11.054 21.444 1.00 76.25 168 GLU A O 1
ATOM 1332 N N . GLU A 1 169 ? -14.411 -9.922 23.108 1.00 77.06 169 GLU A N 1
ATOM 1333 C CA . GLU A 1 169 ? -15.122 -8.664 22.879 1.00 77.06 169 GLU A CA 1
ATOM 1334 C C . GLU A 1 169 ? -14.622 -7.957 21.610 1.00 77.06 169 GLU A C 1
ATOM 1336 O O . GLU A 1 169 ? -15.432 -7.592 20.758 1.00 77.06 169 GLU A O 1
ATOM 1341 N N . GLU A 1 170 ? -13.304 -7.861 21.419 1.00 69.06 170 GLU A N 1
ATOM 1342 C CA . GLU A 1 170 ? -12.686 -7.273 20.219 1.00 69.06 170 GLU A CA 1
ATOM 1343 C C . GLU A 1 170 ? -12.954 -8.099 18.956 1.00 69.06 170 GLU A C 1
ATOM 1345 O O . GLU A 1 170 ? -13.186 -7.561 17.873 1.00 69.06 170 GLU A O 1
ATOM 1350 N N . LYS A 1 171 ? -12.989 -9.425 19.080 1.00 67.56 171 LYS A N 1
ATOM 1351 C CA . LYS A 1 171 ? -13.359 -10.327 17.987 1.00 67.56 171 LYS A CA 1
ATOM 1352 C C . LYS A 1 171 ? -14.833 -10.193 17.609 1.00 67.56 171 LYS A C 1
ATOM 1354 O O . LYS A 1 171 ? -15.171 -10.352 16.436 1.00 67.56 171 LYS A O 1
ATOM 1359 N N . ARG A 1 172 ? -15.720 -9.898 18.568 1.00 65.88 172 ARG A N 1
ATOM 1360 C CA . ARG A 1 172 ? -17.137 -9.593 18.300 1.00 65.88 172 ARG A CA 1
ATOM 1361 C C . ARG A 1 172 ? -17.304 -8.224 17.649 1.00 65.88 172 ARG A C 1
ATOM 1363 O O . ARG A 1 172 ? -18.049 -8.125 16.679 1.00 65.88 172 ARG A O 1
ATOM 1370 N N . SER A 1 173 ? -16.611 -7.195 18.140 1.00 60.97 173 SER A N 1
ATOM 1371 C CA . SER A 1 173 ? -16.669 -5.849 17.555 1.00 60.97 173 SER A CA 1
ATOM 1372 C C . SER A 1 173 ? -16.065 -5.799 16.147 1.00 60.97 173 SER A C 1
ATOM 1374 O O . SER A 1 173 ? -16.592 -5.100 15.287 1.00 60.97 173 SER A O 1
ATOM 1376 N N . SER A 1 174 ? -15.040 -6.613 15.881 1.00 53.41 174 SER A N 1
ATOM 1377 C CA . SER A 1 174 ? -14.404 -6.754 14.562 1.00 53.41 174 SER A CA 1
ATOM 1378 C C . SER A 1 174 ? -15.129 -7.739 13.628 1.00 53.41 174 SER A C 1
ATOM 1380 O O . SER A 1 174 ? -14.663 -7.998 12.524 1.00 53.41 174 SER A O 1
ATOM 1382 N N . GLY A 1 175 ? -16.259 -8.328 14.049 1.00 52.84 175 GLY A N 1
ATOM 1383 C CA . GLY A 1 175 ? -17.070 -9.234 13.219 1.00 52.84 175 GLY A CA 1
ATOM 1384 C C . GLY A 1 175 ? -16.463 -10.620 12.951 1.00 52.84 175 GLY A C 1
ATOM 1385 O O . GLY A 1 175 ? -16.998 -11.380 12.141 1.00 52.84 175 GLY A O 1
ATOM 1386 N N . VAL A 1 176 ? -15.373 -10.966 13.639 1.00 54.62 176 VAL A N 1
ATOM 1387 C CA . VAL A 1 176 ? -14.622 -12.226 13.500 1.00 54.62 176 VAL A CA 1
ATOM 1388 C C . VAL A 1 176 ? -15.351 -13.376 14.195 1.00 54.62 176 VAL A C 1
ATOM 1390 O O . VAL A 1 176 ? -15.443 -14.479 13.657 1.00 54.62 176 VAL A O 1
ATOM 1393 N N . LEU A 1 177 ? -15.948 -13.114 15.360 1.00 46.31 177 LEU A N 1
ATOM 1394 C CA . LEU A 1 177 ? -16.900 -14.025 15.989 1.00 46.31 177 LEU A CA 1
ATOM 1395 C C . LEU A 1 177 ? -18.314 -13.655 15.540 1.00 46.31 177 LEU A C 1
ATOM 1397 O O . LEU A 1 177 ? -18.956 -12.783 16.128 1.00 46.31 177 LEU A O 1
ATOM 1401 N N . ARG A 1 178 ? -18.834 -14.344 14.517 1.00 44.47 178 ARG A N 1
ATOM 1402 C CA . ARG A 1 178 ? -20.284 -14.355 14.283 1.00 44.47 178 ARG A CA 1
ATOM 1403 C C . ARG A 1 178 ? -20.926 -15.088 15.454 1.00 44.47 178 ARG A C 1
ATOM 1405 O O . ARG A 1 178 ? -20.741 -16.293 15.600 1.00 44.47 178 ARG A O 1
ATOM 1412 N N . GLY A 1 179 ? -21.637 -14.347 16.301 1.00 35.78 179 GLY A N 1
ATOM 1413 C CA . GLY A 1 179 ? -22.401 -14.921 17.401 1.00 35.78 179 GLY A CA 1
ATOM 1414 C C . GLY A 1 179 ? -23.318 -16.023 16.879 1.00 35.78 179 GLY A C 1
ATOM 1415 O O . GLY A 1 179 ? -24.207 -15.760 16.073 1.00 35.78 179 GLY A O 1
ATOM 1416 N N . VAL A 1 180 ? -23.073 -17.253 17.324 1.00 33.34 180 VAL A N 1
ATOM 1417 C CA . VAL A 1 180 ? -24.063 -18.323 17.255 1.00 33.34 180 VAL A CA 1
ATOM 1418 C C . VAL A 1 180 ? -25.097 -17.984 18.325 1.00 33.34 180 VAL A C 1
ATOM 1420 O O . VAL A 1 180 ? -24.829 -18.152 19.515 1.00 33.34 180 VAL A O 1
ATOM 1423 N N . TYR A 1 181 ? -26.223 -17.419 17.895 1.00 31.84 181 TYR A N 1
ATOM 1424 C CA . TYR A 1 181 ? -27.481 -17.500 18.631 1.00 31.84 181 TYR A CA 1
ATOM 1425 C C . TYR A 1 181 ? -28.273 -18.687 18.093 1.00 31.84 181 TYR A C 1
ATOM 1427 O O . TYR A 1 181 ? -28.305 -18.844 16.850 1.00 31.84 181 TYR A O 1
#